Protein AF-A0A7S1ZG90-F1 (afdb_monomer_lite)

Organism: NCBI:txid49249

Radius of gyration: 39.61 Å; chains: 1; bounding box: 104×57×143 Å

Structure (mmCIF, N/CA/C/O backbone):
data_AF-A0A7S1ZG90-F1
#
_entry.id   AF-A0A7S1ZG90-F1
#
loop_
_atom_site.group_PDB
_atom_site.id
_atom_site.type_symbol
_atom_site.label_atom_id
_atom_site.label_alt_id
_atom_site.label_comp_id
_atom_site.label_asym_id
_atom_site.label_entity_id
_atom_site.label_seq_id
_atom_site.pdbx_PDB_ins_code
_atom_site.Cartn_x
_atom_site.Cartn_y
_atom_site.Cartn_z
_atom_site.occupancy
_atom_site.B_iso_or_equiv
_atom_site.auth_seq_id
_atom_site.auth_comp_id
_atom_site.auth_asym_id
_atom_site.auth_atom_id
_atom_site.pdbx_PDB_model_num
ATOM 1 N N . VAL A 1 1 ? 8.908 -18.064 4.977 1.00 85.50 1 VAL A N 1
ATOM 2 C CA . VAL A 1 1 ? 8.522 -18.894 3.806 1.00 85.50 1 VAL A CA 1
ATOM 3 C C . VAL A 1 1 ? 7.635 -20.089 4.177 1.00 85.50 1 VAL A C 1
ATOM 5 O O . VAL A 1 1 ? 6.470 -20.066 3.809 1.00 85.50 1 VAL A O 1
ATOM 8 N N . ASN A 1 2 ? 8.089 -21.078 4.965 1.00 89.62 2 ASN A N 1
ATOM 9 C CA . ASN A 1 2 ? 7.283 -22.284 5.277 1.00 89.62 2 ASN A CA 1
ATOM 10 C C . ASN A 1 2 ? 5.884 -22.001 5.860 1.00 89.62 2 ASN A C 1
ATOM 12 O O . ASN A 1 2 ? 4.922 -22.662 5.487 1.00 89.62 2 ASN A O 1
ATOM 16 N N . ARG A 1 3 ? 5.747 -20.985 6.723 1.00 92.19 3 ARG A N 1
ATOM 17 C CA . ARG A 1 3 ? 4.451 -20.586 7.304 1.00 92.19 3 ARG A CA 1
ATOM 18 C C . ARG A 1 3 ? 3.426 -20.150 6.248 1.00 92.19 3 ARG A C 1
ATOM 20 O O . ARG A 1 3 ? 2.246 -20.437 6.409 1.00 92.19 3 ARG A O 1
ATOM 27 N N . ILE A 1 4 ? 3.875 -19.511 5.166 1.00 91.75 4 ILE A N 1
ATOM 28 C CA . ILE A 1 4 ? 3.009 -19.040 4.075 1.00 91.75 4 ILE A CA 1
ATOM 29 C C . ILE A 1 4 ? 2.412 -20.245 3.345 1.00 91.75 4 ILE A C 1
ATOM 31 O O . ILE A 1 4 ? 1.195 -20.356 3.239 1.00 91.75 4 ILE A O 1
ATOM 35 N N . PHE A 1 5 ? 3.252 -21.202 2.936 1.00 95.19 5 PHE A N 1
ATOM 36 C CA . PHE A 1 5 ? 2.786 -22.422 2.272 1.00 95.19 5 PHE A CA 1
ATOM 37 C C . PHE A 1 5 ? 1.871 -23.262 3.169 1.00 95.19 5 PHE A C 1
ATOM 39 O O . PHE A 1 5 ? 0.831 -23.730 2.711 1.00 95.19 5 PHE A O 1
ATOM 46 N N . SER A 1 6 ? 2.189 -23.377 4.462 1.00 94.31 6 SER A N 1
ATOM 47 C CA . SER A 1 6 ? 1.317 -24.055 5.427 1.00 94.31 6 SER A CA 1
ATOM 48 C C . SER A 1 6 ? -0.062 -23.404 5.538 1.00 94.31 6 SER A C 1
ATOM 50 O O . SER A 1 6 ? -1.052 -24.115 5.676 1.00 94.31 6 SER A O 1
ATOM 52 N N . ASN A 1 7 ? -0.153 -22.074 5.471 1.00 94.25 7 ASN A N 1
ATOM 53 C CA . ASN A 1 7 ? -1.438 -21.378 5.515 1.00 94.25 7 ASN A CA 1
ATOM 54 C C . ASN A 1 7 ? -2.253 -21.615 4.238 1.00 94.25 7 ASN A C 1
ATOM 56 O O . ASN A 1 7 ? -3.440 -21.909 4.331 1.00 94.25 7 ASN A O 1
ATOM 60 N N . VAL A 1 8 ? -1.619 -21.574 3.062 1.00 94.31 8 VAL A N 1
ATOM 61 C CA . VAL A 1 8 ? -2.310 -21.850 1.790 1.00 94.31 8 VAL A CA 1
ATOM 62 C C . VAL A 1 8 ? -2.865 -23.275 1.766 1.00 94.31 8 VAL A C 1
ATOM 64 O O . VAL A 1 8 ? -4.029 -23.471 1.437 1.00 94.31 8 VAL A O 1
ATOM 67 N N . VAL A 1 9 ? -2.075 -24.264 2.196 1.00 92.81 9 VAL A N 1
ATOM 68 C CA . VAL A 1 9 ? -2.497 -25.677 2.231 1.00 92.81 9 VAL A CA 1
ATOM 69 C C . VAL A 1 9 ? -3.591 -25.945 3.275 1.00 92.81 9 VAL A C 1
ATOM 71 O O . VAL A 1 9 ? -4.347 -26.899 3.127 1.00 92.81 9 VAL A O 1
ATOM 74 N N . LYS A 1 10 ? -3.700 -25.122 4.325 1.00 95.25 10 LYS A N 1
ATOM 75 C CA . LYS A 1 10 ? -4.796 -25.217 5.305 1.00 95.25 10 LYS A CA 1
ATOM 76 C C . LYS A 1 10 ? -6.116 -24.665 4.775 1.00 95.25 10 LYS A C 1
ATOM 78 O O . LYS A 1 10 ? -7.164 -25.174 5.151 1.00 95.25 10 LYS A O 1
ATOM 83 N N . VAL A 1 11 ? -6.058 -23.606 3.969 1.00 97.38 11 VAL A N 1
ATOM 84 C CA . VAL A 1 11 ? -7.253 -22.911 3.468 1.00 97.38 11 VAL A CA 1
ATOM 85 C C . VAL A 1 11 ? -7.782 -23.553 2.181 1.00 97.38 11 VAL A C 1
ATOM 87 O O . VAL A 1 11 ? -8.985 -23.531 1.947 1.00 97.38 11 VAL A O 1
ATOM 90 N N . TRP A 1 12 ? -6.907 -24.147 1.364 1.00 96.69 12 TRP A N 1
ATOM 91 C CA . TRP A 1 12 ? -7.258 -24.674 0.044 1.00 96.69 12 TRP A CA 1
ATOM 92 C C . TRP A 1 12 ? -7.119 -26.196 -0.012 1.00 96.69 12 TRP A C 1
ATOM 94 O O . TRP A 1 12 ? -6.081 -26.760 0.347 1.00 96.69 12 TRP A O 1
ATOM 104 N N . GLU A 1 13 ? -8.163 -26.865 -0.501 1.00 94.81 13 GLU A N 1
ATOM 105 C CA . GLU A 1 13 ? -8.206 -28.325 -0.578 1.00 94.81 13 GLU A CA 1
ATOM 106 C C . GLU A 1 13 ? -7.255 -28.879 -1.658 1.00 94.81 13 GLU A C 1
ATOM 108 O O . GLU A 1 13 ? -6.970 -28.223 -2.669 1.00 94.81 13 GLU A O 1
ATOM 113 N N . PRO A 1 14 ? -6.747 -30.115 -1.491 1.00 94.94 14 PRO A N 1
ATOM 114 C CA . PRO A 1 14 ? -5.992 -30.786 -2.539 1.00 94.94 14 PRO A CA 1
ATOM 115 C C . PRO A 1 14 ? -6.769 -30.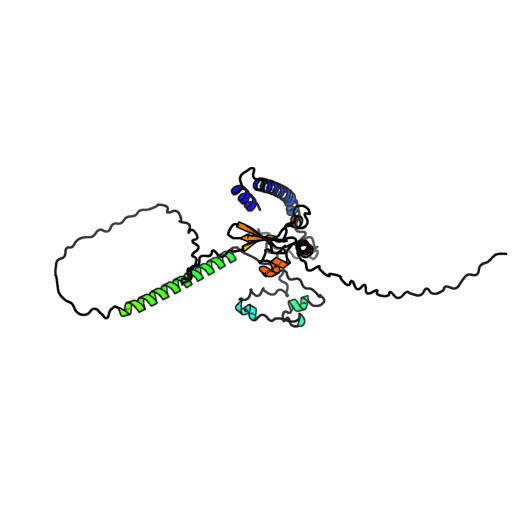916 -3.855 1.00 94.94 14 PRO A C 1
ATOM 117 O O . PRO A 1 14 ? -7.916 -31.348 -3.854 1.00 94.94 14 PRO A O 1
ATOM 120 N N . GLY A 1 15 ? -6.126 -30.577 -4.978 1.00 92.75 15 GLY A N 1
ATOM 121 C CA . GLY A 1 15 ? -6.743 -30.583 -6.311 1.00 92.75 15 GLY A CA 1
ATOM 122 C C . GLY A 1 15 ? -7.287 -29.228 -6.774 1.00 92.75 15 GLY A C 1
ATOM 123 O O . GLY A 1 15 ? -7.717 -29.114 -7.918 1.00 92.75 15 GLY A O 1
ATOM 124 N N . GLN A 1 16 ? -7.249 -28.197 -5.924 1.00 96.12 16 GLN A N 1
ATOM 125 C CA . GLN A 1 16 ? -7.459 -26.816 -6.359 1.00 96.12 16 GLN A CA 1
ATOM 126 C C . GLN A 1 16 ? -6.165 -26.238 -6.953 1.00 96.12 16 GLN A C 1
ATOM 128 O O . GLN A 1 16 ? -5.081 -26.418 -6.387 1.00 96.12 16 GLN A O 1
ATOM 133 N N . ASP A 1 17 ? -6.284 -25.483 -8.050 1.00 96.69 17 ASP A N 1
ATOM 134 C CA . ASP A 1 17 ? -5.140 -24.943 -8.804 1.00 96.69 17 ASP A CA 1
ATOM 135 C C . ASP A 1 17 ? -4.176 -24.125 -7.932 1.00 96.69 17 ASP A C 1
ATOM 137 O O . ASP A 1 17 ? -2.956 -24.210 -8.104 1.00 96.69 17 ASP A O 1
ATOM 141 N N . LEU A 1 18 ? -4.695 -23.366 -6.957 1.00 93.19 18 LEU A N 1
ATOM 142 C CA . LEU A 1 18 ? -3.857 -22.576 -6.055 1.00 93.19 18 LEU A CA 1
ATOM 143 C C . LEU A 1 18 ? -3.076 -23.456 -5.072 1.00 93.19 18 LEU A C 1
ATOM 145 O O . LEU A 1 18 ? -1.886 -23.226 -4.865 1.00 93.19 18 LEU A O 1
ATOM 149 N N . ALA A 1 19 ? -3.709 -24.483 -4.500 1.00 95.69 19 ALA A N 1
ATOM 150 C CA . ALA A 1 19 ? -3.040 -25.411 -3.591 1.00 95.69 19 ALA A CA 1
ATOM 151 C C . ALA A 1 19 ? -1.935 -26.195 -4.316 1.00 95.69 19 ALA A C 1
ATOM 153 O O . ALA A 1 19 ? -0.856 -26.422 -3.763 1.00 95.69 19 ALA A O 1
ATOM 154 N N . ASP A 1 20 ? -2.175 -26.571 -5.572 1.00 96.50 20 ASP A N 1
ATOM 155 C CA . ASP A 1 20 ? -1.200 -27.285 -6.395 1.00 96.50 20 ASP A CA 1
ATOM 156 C C . ASP A 1 20 ? -0.059 -26.376 -6.863 1.00 96.50 20 ASP A C 1
ATOM 158 O O . ASP A 1 20 ? 1.106 -26.783 -6.825 1.00 96.50 20 ASP A O 1
ATOM 162 N N . SER A 1 21 ? -0.358 -25.126 -7.220 1.00 96.56 21 SER A N 1
ATOM 163 C CA . SER A 1 21 ? 0.656 -24.117 -7.551 1.00 96.56 21 SER A CA 1
ATOM 164 C C . SER A 1 21 ? 1.529 -23.778 -6.341 1.00 96.56 21 SER A C 1
ATOM 166 O O . SER A 1 21 ? 2.755 -23.758 -6.453 1.00 96.56 21 SER A O 1
ATOM 168 N N . ALA A 1 22 ? 0.922 -23.604 -5.164 1.00 96.25 22 ALA A N 1
ATOM 169 C CA . ALA A 1 22 ? 1.636 -23.361 -3.915 1.00 96.25 22 ALA A CA 1
ATOM 170 C C . ALA A 1 22 ? 2.539 -24.542 -3.534 1.00 96.25 22 ALA A C 1
ATOM 172 O O . ALA A 1 22 ? 3.690 -24.328 -3.158 1.00 96.25 22 ALA A O 1
ATOM 173 N N . ARG A 1 23 ? 2.067 -25.787 -3.702 1.00 96.00 23 ARG A N 1
ATOM 174 C CA . ARG A 1 23 ? 2.894 -26.988 -3.501 1.00 96.00 23 ARG A CA 1
ATOM 175 C C . ARG A 1 23 ? 4.086 -27.033 -4.455 1.00 96.00 23 ARG A C 1
ATOM 177 O O . ARG A 1 23 ? 5.202 -27.265 -4.004 1.00 96.00 23 ARG A O 1
ATOM 184 N N . ARG A 1 24 ? 3.881 -26.770 -5.752 1.00 97.00 24 ARG A N 1
ATOM 185 C CA . ARG A 1 24 ? 4.976 -26.734 -6.742 1.00 97.00 24 ARG A CA 1
ATOM 186 C C . ARG A 1 24 ? 6.012 -25.667 -6.404 1.00 97.00 24 ARG A C 1
ATOM 188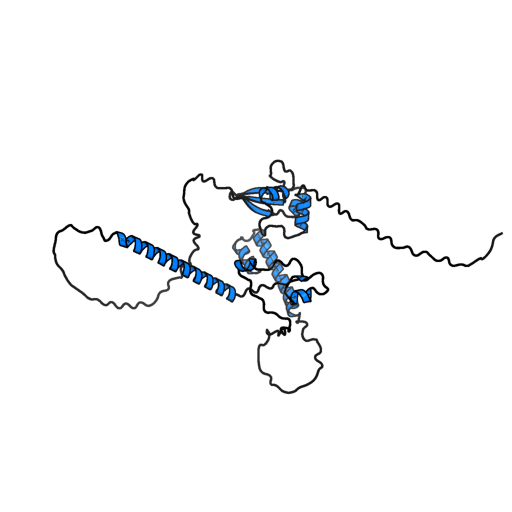 O O . ARG A 1 24 ? 7.206 -25.948 -6.459 1.00 97.00 24 ARG A O 1
ATOM 195 N N . LEU A 1 25 ? 5.562 -24.472 -6.020 1.00 96.56 25 LEU A N 1
ATOM 196 C CA . LEU A 1 25 ? 6.450 -23.382 -5.626 1.00 96.56 25 LEU A CA 1
ATOM 197 C C . LEU A 1 25 ? 7.214 -23.710 -4.337 1.00 96.56 25 LEU A C 1
ATOM 199 O O . LEU A 1 25 ? 8.405 -23.429 -4.250 1.00 96.56 25 LEU A O 1
ATOM 203 N N . GLN A 1 26 ? 6.562 -24.350 -3.363 1.00 96.81 26 GLN A N 1
ATOM 204 C CA . GLN A 1 26 ? 7.214 -24.815 -2.141 1.00 96.81 26 GLN A CA 1
ATOM 205 C C . GLN A 1 26 ? 8.314 -25.837 -2.444 1.00 96.81 26 GLN A C 1
ATOM 207 O O . GLN A 1 26 ? 9.417 -25.705 -1.918 1.00 96.81 26 GLN A O 1
ATOM 212 N N . THR A 1 27 ? 8.038 -26.832 -3.294 1.00 96.69 27 THR A N 1
ATOM 213 C CA . THR A 1 27 ? 9.043 -27.819 -3.717 1.00 96.69 27 THR A CA 1
ATOM 214 C C . THR A 1 27 ? 10.210 -27.138 -4.422 1.00 96.69 27 THR A C 1
ATOM 216 O O . THR A 1 27 ? 11.354 -27.342 -4.029 1.00 96.69 27 THR A O 1
ATOM 219 N N . TRP A 1 28 ? 9.926 -26.256 -5.385 1.00 97.75 28 TRP A N 1
ATOM 220 C CA . TRP A 1 28 ? 10.961 -25.497 -6.085 1.00 97.75 28 TRP A CA 1
ATOM 221 C C . TRP A 1 28 ? 11.823 -24.669 -5.123 1.00 97.75 28 TRP A C 1
ATOM 223 O O . TRP A 1 28 ? 13.047 -24.700 -5.217 1.00 97.75 28 TRP A O 1
ATOM 233 N N . TRP A 1 29 ? 11.206 -23.971 -4.164 1.00 96.06 29 TRP A N 1
ATOM 234 C CA . TRP A 1 29 ? 11.927 -23.179 -3.168 1.00 96.06 29 TRP A CA 1
ATOM 235 C C . TRP A 1 29 ? 12.851 -24.042 -2.308 1.00 96.06 29 TRP A C 1
ATOM 237 O O . TRP A 1 29 ? 13.997 -23.668 -2.081 1.00 96.06 29 TRP A O 1
ATOM 247 N N . VAL A 1 30 ? 12.375 -25.196 -1.832 1.00 96.12 30 VAL A N 1
ATOM 248 C CA . VAL A 1 30 ? 13.194 -26.116 -1.028 1.00 96.12 30 VAL A CA 1
ATOM 249 C C . VAL A 1 30 ? 14.371 -26.648 -1.845 1.00 96.12 30 VAL A C 1
ATOM 251 O O . VAL A 1 30 ? 15.491 -26.670 -1.335 1.00 96.12 30 VAL A O 1
ATOM 254 N N . ASP A 1 31 ? 14.159 -27.003 -3.110 1.00 97.06 31 ASP A N 1
ATOM 255 C CA . ASP A 1 31 ? 15.230 -27.451 -4.006 1.00 97.06 31 ASP A CA 1
ATOM 256 C C . ASP A 1 31 ? 16.276 -26.347 -4.245 1.00 97.06 31 ASP A C 1
ATOM 258 O O . ASP A 1 31 ? 17.477 -26.587 -4.125 1.00 97.06 31 ASP A O 1
ATOM 262 N N . GLN A 1 32 ? 15.844 -25.110 -4.521 1.00 97.12 32 GLN A N 1
ATOM 263 C CA . GLN A 1 32 ? 16.765 -23.980 -4.694 1.00 97.12 32 GLN A CA 1
ATOM 264 C C . GLN A 1 32 ? 17.517 -23.649 -3.405 1.00 97.12 32 GLN A C 1
ATOM 266 O O . GLN A 1 32 ? 18.732 -23.462 -3.420 1.00 97.12 32 GLN A O 1
ATOM 271 N N . TRP A 1 33 ? 16.812 -23.605 -2.275 1.00 95.19 33 TRP A N 1
ATOM 272 C CA . TRP A 1 33 ? 17.408 -23.299 -0.982 1.00 95.19 33 TRP A CA 1
ATOM 273 C C . TRP A 1 33 ? 18.434 -24.359 -0.575 1.00 95.19 33 TRP A C 1
ATOM 275 O O . TRP A 1 33 ? 19.542 -24.021 -0.173 1.00 95.19 33 TRP A O 1
ATOM 285 N N . THR A 1 34 ? 18.110 -25.645 -0.732 1.00 96.69 34 THR A N 1
ATOM 286 C CA . THR A 1 34 ? 19.046 -26.740 -0.419 1.00 96.69 34 THR A CA 1
ATOM 287 C C . THR A 1 34 ? 20.280 -26.743 -1.317 1.00 96.69 34 THR A C 1
ATOM 289 O O . THR A 1 34 ? 21.358 -27.095 -0.840 1.00 96.69 34 THR A O 1
ATOM 292 N N . ALA A 1 35 ? 20.166 -26.299 -2.572 1.00 95.00 35 ALA A N 1
ATOM 293 C CA . ALA A 1 35 ? 21.317 -26.094 -3.448 1.00 95.00 35 ALA A CA 1
ATOM 294 C C . ALA A 1 35 ? 22.158 -24.865 -3.050 1.00 95.00 35 ALA A C 1
ATOM 296 O O . ALA A 1 35 ? 23.384 -24.895 -3.157 1.00 95.00 35 ALA A O 1
ATOM 297 N N . LEU A 1 36 ? 21.515 -23.797 -2.570 1.00 94.81 36 LEU A N 1
ATOM 298 C CA . LEU A 1 36 ? 22.165 -22.533 -2.224 1.00 94.81 36 LEU A CA 1
ATOM 299 C C . LEU A 1 36 ? 22.865 -22.566 -0.856 1.00 94.81 36 LEU A C 1
ATOM 301 O O . LEU A 1 36 ? 23.924 -21.964 -0.698 1.00 94.81 36 LEU A O 1
ATOM 305 N N . VAL A 1 37 ? 22.309 -23.273 0.131 1.00 95.75 37 VAL A N 1
ATOM 306 C CA . VAL A 1 37 ? 22.839 -23.307 1.508 1.00 95.75 37 VAL A CA 1
ATOM 307 C C . VAL A 1 37 ? 24.309 -23.738 1.578 1.00 95.75 37 VAL A C 1
ATOM 309 O O . VAL A 1 37 ? 25.072 -23.048 2.248 1.00 95.75 37 VAL A O 1
ATOM 312 N N . PRO A 1 38 ? 24.768 -24.808 0.899 1.00 93.31 38 PRO A N 1
ATOM 313 C CA . PRO A 1 38 ? 26.183 -25.166 0.896 1.00 93.31 38 PRO A CA 1
ATOM 314 C C . PRO A 1 38 ? 27.069 -24.065 0.316 1.00 93.31 38 PRO A C 1
ATOM 316 O O . PRO A 1 38 ? 28.161 -23.851 0.827 1.00 93.31 38 PRO A O 1
ATOM 319 N N . ILE A 1 39 ? 26.591 -23.347 -0.706 1.00 93.19 39 ILE A N 1
ATOM 320 C CA . ILE A 1 39 ? 27.320 -22.229 -1.313 1.00 93.19 39 ILE A CA 1
ATOM 321 C C . ILE A 1 39 ? 27.461 -21.104 -0.287 1.00 93.19 39 ILE A C 1
ATOM 323 O O . ILE A 1 39 ? 28.579 -20.671 -0.032 1.00 93.19 39 ILE A O 1
ATOM 327 N N . LEU A 1 40 ? 26.364 -20.710 0.367 1.00 89.12 40 LEU A N 1
ATOM 328 C CA . LEU A 1 40 ? 26.366 -19.698 1.430 1.00 89.12 40 LEU A CA 1
ATOM 329 C C . LEU A 1 40 ? 27.252 -20.095 2.618 1.00 89.12 40 LEU A C 1
ATOM 331 O O . LEU A 1 40 ? 27.986 -19.265 3.130 1.00 89.12 40 LEU A O 1
ATOM 335 N N . MET A 1 41 ? 27.231 -21.365 3.026 1.00 83.44 41 MET A N 1
ATOM 336 C CA . MET A 1 41 ? 28.080 -21.878 4.111 1.00 83.44 41 MET A CA 1
ATOM 337 C C . MET A 1 41 ? 29.552 -22.022 3.697 1.00 83.44 41 MET A C 1
ATOM 339 O O . MET A 1 41 ? 30.435 -22.048 4.551 1.00 83.44 41 MET A O 1
ATOM 343 N N . SER A 1 42 ? 29.823 -22.153 2.395 1.00 84.81 42 SER A N 1
ATOM 344 C CA . SER A 1 42 ? 31.178 -22.228 1.835 1.00 84.81 42 SER A CA 1
ATOM 345 C C . SER A 1 42 ? 31.770 -20.866 1.483 1.00 84.81 42 SER A C 1
ATOM 347 O O . SER A 1 42 ? 32.992 -20.763 1.381 1.00 84.81 42 SER A O 1
ATOM 349 N N . MET A 1 43 ? 30.932 -19.833 1.330 1.00 85.44 43 MET A N 1
ATOM 350 C CA . MET A 1 43 ? 31.369 -18.443 1.364 1.00 85.44 43 MET A CA 1
ATOM 351 C C . MET A 1 43 ? 31.832 -18.166 2.791 1.00 85.44 43 MET A C 1
ATOM 353 O O . MET A 1 43 ? 31.074 -17.712 3.646 1.00 85.44 43 MET A O 1
ATOM 357 N N . LYS A 1 44 ? 33.095 -18.499 3.067 1.00 66.50 44 LYS A N 1
ATOM 358 C CA . LYS A 1 44 ? 33.807 -17.871 4.171 1.00 66.50 44 LYS A CA 1
ATOM 359 C C . LYS A 1 44 ? 33.704 -16.368 3.949 1.00 66.50 44 LYS A C 1
ATOM 361 O O . LYS A 1 44 ? 33.832 -15.919 2.812 1.00 66.50 44 LYS A O 1
ATOM 366 N N . ALA A 1 45 ? 33.446 -15.618 5.016 1.00 57.72 45 ALA A N 1
ATOM 367 C CA . ALA A 1 45 ? 33.717 -14.193 4.990 1.00 57.72 45 ALA A CA 1
ATOM 368 C C . ALA A 1 45 ? 35.151 -14.042 4.467 1.00 57.72 45 ALA A C 1
ATOM 370 O O . ALA A 1 45 ? 36.064 -14.642 5.035 1.00 57.72 45 ALA A O 1
ATOM 371 N N . ASP A 1 46 ? 35.327 -13.356 3.340 1.00 57.03 46 ASP A N 1
ATOM 372 C CA . ASP A 1 46 ? 36.639 -12.980 2.808 1.00 57.03 46 ASP A CA 1
ATOM 373 C C . ASP A 1 46 ? 37.244 -11.888 3.709 1.00 57.03 46 ASP A C 1
ATOM 375 O O . ASP A 1 46 ? 37.570 -10.793 3.263 1.00 57.03 46 ASP A O 1
ATOM 379 N N . ASP A 1 47 ? 37.332 -12.180 5.003 1.00 56.25 47 ASP A N 1
ATOM 380 C CA . ASP A 1 47 ? 37.872 -11.326 6.043 1.00 56.25 47 ASP A CA 1
ATOM 381 C C . ASP A 1 47 ? 38.946 -12.132 6.782 1.00 56.25 47 ASP A C 1
ATOM 383 O O . ASP A 1 47 ? 38.821 -13.346 6.945 1.00 56.25 47 ASP A O 1
ATOM 387 N N . ASP A 1 48 ? 40.025 -11.455 7.159 1.00 57.97 48 ASP A N 1
ATOM 388 C CA . ASP A 1 48 ? 41.277 -11.971 7.749 1.00 57.97 48 ASP A CA 1
ATOM 389 C C . ASP A 1 48 ? 42.389 -12.392 6.766 1.00 57.97 48 ASP A C 1
ATOM 391 O O . ASP A 1 48 ? 43.376 -13.022 7.149 1.00 57.97 48 ASP A O 1
ATOM 395 N N . GLY A 1 49 ? 42.285 -12.005 5.492 1.00 56.94 49 GLY A N 1
ATOM 396 C CA . GLY A 1 49 ? 43.347 -12.201 4.495 1.00 56.94 49 GLY A CA 1
ATOM 397 C C . GLY A 1 49 ? 44.261 -10.995 4.253 1.00 56.94 49 GLY A C 1
ATOM 398 O O . GLY A 1 49 ? 45.025 -11.025 3.291 1.00 56.94 49 GLY A O 1
ATOM 399 N N . VAL A 1 50 ? 44.164 -9.924 5.049 1.00 61.69 50 VAL A N 1
ATOM 400 C CA . VAL A 1 50 ? 45.052 -8.759 4.917 1.00 61.69 50 VAL A CA 1
ATOM 401 C C . VAL A 1 50 ? 46.191 -8.892 5.919 1.00 61.69 50 VAL A C 1
ATOM 403 O O . VAL A 1 50 ? 46.034 -8.622 7.103 1.00 61.69 50 VAL A O 1
ATOM 406 N N . ASP A 1 51 ? 47.315 -9.362 5.387 1.00 53.12 51 ASP A N 1
ATOM 407 C CA . ASP A 1 51 ? 48.683 -9.326 5.902 1.00 53.12 51 ASP A CA 1
ATOM 408 C C . ASP A 1 51 ? 48.928 -8.358 7.082 1.00 53.12 51 ASP A C 1
ATOM 410 O O . ASP A 1 51 ? 49.276 -7.191 6.886 1.00 53.12 51 ASP A O 1
ATOM 414 N N . ASP A 1 52 ? 48.842 -8.867 8.314 1.00 52.50 52 ASP A N 1
ATOM 415 C CA . ASP A 1 52 ? 49.445 -8.225 9.488 1.00 52.50 52 ASP A CA 1
ATOM 416 C C . ASP A 1 52 ? 50.849 -8.804 9.724 1.00 52.50 52 ASP A C 1
ATOM 418 O O . ASP A 1 52 ? 51.127 -9.559 10.657 1.00 52.50 52 ASP A O 1
ATOM 422 N N . ASP A 1 53 ? 51.755 -8.462 8.809 1.00 53.66 53 ASP A N 1
ATOM 423 C CA . ASP A 1 53 ? 53.191 -8.720 8.919 1.00 53.66 53 ASP A CA 1
ATOM 424 C C . ASP A 1 53 ? 53.896 -7.579 9.684 1.00 53.66 53 ASP A C 1
ATOM 426 O O . ASP A 1 53 ? 54.939 -7.079 9.263 1.00 53.66 53 ASP A O 1
ATOM 430 N N . HIS A 1 54 ? 53.384 -7.158 10.850 1.00 50.31 54 HIS A N 1
ATOM 431 C CA . HIS A 1 54 ? 54.148 -6.305 11.770 1.00 50.31 54 HIS A CA 1
ATOM 432 C C . HIS A 1 54 ? 54.079 -6.743 13.247 1.00 50.31 54 HIS A C 1
ATOM 434 O O . HIS A 1 54 ? 53.463 -6.133 14.106 1.00 50.31 54 HIS A O 1
ATOM 440 N N . ALA A 1 55 ? 54.927 -7.732 13.546 1.00 50.12 55 ALA A N 1
ATOM 441 C CA . ALA A 1 55 ? 55.891 -7.708 14.653 1.00 50.12 55 ALA A CA 1
ATOM 442 C C . ALA A 1 55 ? 55.385 -7.655 16.120 1.00 50.12 55 ALA A C 1
ATOM 444 O O . ALA A 1 55 ? 55.300 -6.612 16.755 1.00 50.12 55 ALA A O 1
ATOM 445 N N . ALA A 1 56 ? 55.331 -8.854 16.710 1.00 60.19 56 ALA A N 1
ATOM 446 C CA . ALA A 1 56 ? 55.947 -9.229 17.991 1.00 60.19 56 ALA A CA 1
ATOM 447 C C . ALA A 1 56 ? 55.654 -8.387 19.258 1.00 60.19 56 ALA A C 1
ATOM 449 O O . ALA A 1 56 ? 56.395 -7.464 19.596 1.00 60.19 56 ALA A O 1
ATOM 450 N N . SER A 1 57 ? 54.758 -8.896 20.116 1.00 48.09 57 SER A N 1
ATOM 451 C CA . SER A 1 57 ? 55.037 -8.990 21.561 1.00 48.09 57 SER A CA 1
ATOM 452 C C . SER A 1 57 ? 54.216 -10.066 22.283 1.00 48.09 57 SER A C 1
ATOM 454 O O . SER A 1 57 ? 53.013 -9.974 22.468 1.00 48.09 57 SER A O 1
ATOM 456 N N . ALA A 1 58 ? 54.972 -11.089 22.672 1.00 56.62 58 ALA A N 1
ATOM 457 C CA . ALA A 1 58 ? 54.854 -12.056 23.756 1.00 56.62 58 ALA A CA 1
ATOM 458 C C . ALA A 1 58 ? 53.731 -11.951 24.822 1.00 56.62 58 ALA A C 1
ATOM 460 O O . ALA A 1 58 ? 53.615 -10.962 25.539 1.00 56.62 58 ALA A O 1
ATOM 461 N N . ASN A 1 59 ? 53.160 -13.141 25.069 1.00 59.53 59 ASN A N 1
ATOM 462 C CA . ASN A 1 59 ? 52.672 -13.713 26.336 1.00 59.53 59 ASN A CA 1
ATOM 463 C C . ASN A 1 59 ? 51.321 -13.230 26.901 1.00 59.53 59 ASN A C 1
ATOM 465 O O . ASN A 1 59 ? 51.274 -12.342 27.747 1.00 59.53 59 ASN A O 1
ATOM 469 N N . GLY A 1 60 ? 50.251 -13.961 26.568 1.00 47.53 60 GLY A N 1
ATOM 470 C CA . GLY A 1 60 ? 48.972 -13.969 27.289 1.00 47.53 60 GLY A CA 1
ATOM 471 C C . GLY A 1 60 ? 48.163 -15.232 26.963 1.00 47.53 60 GLY A C 1
ATOM 472 O O . GLY A 1 60 ? 48.184 -15.686 25.828 1.00 47.53 60 GLY A O 1
ATOM 473 N N . GLU A 1 61 ? 47.552 -15.834 27.982 1.00 53.09 61 GLU A N 1
ATOM 474 C CA . GLU A 1 61 ? 46.947 -17.178 28.047 1.00 53.09 61 GLU A CA 1
ATOM 475 C C . GLU A 1 61 ? 45.798 -17.488 27.062 1.00 53.09 61 GLU A C 1
ATOM 477 O O . GLU A 1 61 ? 45.050 -16.588 26.686 1.00 53.09 61 GLU A O 1
ATOM 482 N N . PRO A 1 62 ? 45.569 -18.778 26.722 1.00 52.06 62 PRO A N 1
ATOM 483 C CA . PRO A 1 62 ? 44.407 -19.220 25.963 1.00 52.06 62 PRO A CA 1
ATOM 484 C C . PRO A 1 62 ? 43.279 -19.662 26.910 1.00 52.06 62 PRO A C 1
ATOM 486 O O . PRO A 1 62 ? 43.369 -20.706 27.559 1.00 52.06 62 PRO A O 1
ATOM 489 N N . GLY A 1 63 ? 42.189 -18.901 26.965 1.00 49.34 63 GLY A N 1
ATOM 490 C CA . GLY A 1 63 ? 40.978 -19.332 27.658 1.00 49.34 63 GLY A CA 1
ATOM 491 C C . GLY A 1 63 ? 39.823 -18.363 27.460 1.00 49.34 63 GLY A C 1
ATOM 492 O O . GLY A 1 63 ? 39.871 -17.248 27.963 1.00 49.34 63 GLY A O 1
ATOM 493 N N . GLY A 1 64 ? 38.776 -18.800 26.763 1.00 43.09 64 GLY A N 1
ATOM 494 C CA . GLY A 1 64 ? 37.535 -18.037 26.656 1.00 43.09 64 GLY A CA 1
ATOM 495 C C . GLY A 1 64 ? 36.775 -18.334 25.378 1.00 43.09 64 GLY A C 1
ATOM 496 O O . GLY A 1 64 ? 37.111 -17.842 24.312 1.00 43.09 64 GLY A O 1
ATOM 497 N N . GLU A 1 65 ? 35.769 -19.182 25.500 1.00 51.91 65 GLU A N 1
ATOM 498 C CA . GLU A 1 65 ? 34.834 -19.570 24.455 1.00 51.91 65 GLU A CA 1
ATOM 499 C C . GLU A 1 65 ? 33.884 -18.401 24.114 1.00 51.91 65 GLU A C 1
ATOM 501 O O . GLU A 1 65 ? 33.484 -17.652 25.002 1.00 51.91 65 GLU A O 1
ATOM 506 N N . ASN A 1 66 ? 33.451 -18.325 22.848 1.00 49.41 66 ASN A N 1
ATOM 507 C CA . ASN A 1 66 ? 32.303 -17.544 22.354 1.00 49.41 66 ASN A CA 1
ATOM 508 C C . ASN A 1 66 ? 32.421 -16.005 22.282 1.00 49.41 66 ASN A C 1
ATOM 510 O O . ASN A 1 66 ? 31.633 -15.275 22.879 1.00 49.41 66 ASN A O 1
ATOM 514 N N . GLU A 1 67 ? 33.293 -15.511 21.400 1.00 44.00 67 GLU A N 1
ATOM 515 C CA . GLU A 1 67 ? 33.344 -14.097 20.988 1.00 44.00 67 GLU A CA 1
ATOM 516 C C . GLU A 1 67 ? 33.143 -13.942 19.465 1.00 44.00 67 GLU A C 1
ATOM 518 O O . GLU A 1 67 ? 33.927 -13.323 18.762 1.00 44.00 67 GLU A O 1
ATOM 523 N N . TYR A 1 68 ? 32.078 -14.537 18.918 1.00 42.19 68 TYR A N 1
ATOM 524 C CA . TYR A 1 68 ? 31.652 -14.316 17.527 1.00 42.19 68 TYR A CA 1
ATOM 525 C C . TYR A 1 68 ? 30.365 -13.483 17.506 1.00 42.19 68 TYR A C 1
ATOM 527 O O . TYR A 1 68 ? 29.287 -14.011 17.253 1.00 42.19 68 TYR A O 1
ATOM 535 N N . ALA A 1 69 ? 30.479 -12.193 17.838 1.00 41.34 69 ALA A N 1
ATOM 536 C CA . ALA A 1 69 ? 29.491 -11.151 17.499 1.00 41.34 69 ALA A CA 1
ATOM 537 C C . ALA A 1 69 ? 29.956 -9.720 17.831 1.00 41.34 69 ALA A C 1
ATOM 539 O O . ALA A 1 69 ? 29.257 -8.772 17.482 1.00 41.34 69 ALA A O 1
ATOM 540 N N . HIS A 1 70 ? 31.114 -9.518 18.469 1.00 43.69 70 HIS A N 1
ATOM 541 C CA . HIS A 1 70 ? 31.669 -8.176 18.639 1.00 43.69 70 HIS A CA 1
ATOM 542 C C . HIS A 1 70 ? 32.552 -7.830 17.439 1.00 43.69 70 HIS A C 1
ATOM 544 O O . HIS A 1 70 ? 33.771 -7.740 17.531 1.00 43.69 70 HIS A O 1
ATOM 550 N N . ILE A 1 71 ? 31.922 -7.623 16.278 1.00 45.47 71 ILE A N 1
ATOM 551 C CA . ILE A 1 71 ? 32.559 -6.820 15.235 1.00 45.47 71 ILE A CA 1
ATOM 552 C C . ILE A 1 71 ? 32.695 -5.430 15.854 1.00 45.47 71 ILE A C 1
ATOM 554 O O . ILE A 1 71 ? 31.743 -4.648 15.900 1.00 45.47 71 ILE A O 1
ATOM 558 N N . HIS A 1 72 ? 33.870 -5.154 16.415 1.00 42.06 72 HIS A N 1
ATOM 559 C CA . HIS A 1 72 ? 34.330 -3.811 16.699 1.00 42.06 72 HIS A CA 1
ATOM 560 C C . HIS A 1 72 ? 34.453 -3.095 15.351 1.00 42.06 72 HIS A C 1
ATOM 562 O O . HIS A 1 72 ? 35.545 -2.903 14.824 1.00 42.06 72 HIS A O 1
ATOM 568 N N . ASN A 1 73 ? 33.318 -2.656 14.801 1.00 48.53 73 ASN A N 1
ATOM 569 C CA . ASN A 1 73 ? 33.295 -1.421 14.042 1.00 48.53 73 ASN A CA 1
ATOM 570 C C . ASN A 1 73 ? 33.865 -0.395 15.012 1.00 48.53 73 ASN A C 1
ATOM 572 O O . ASN A 1 73 ? 33.157 0.056 15.915 1.00 48.53 73 ASN A O 1
ATOM 576 N N . GLN A 1 74 ? 35.173 -0.137 14.922 1.00 49.84 74 GLN A N 1
ATOM 577 C CA . GLN A 1 74 ? 35.798 0.948 15.652 1.00 49.84 74 GLN A CA 1
ATOM 578 C C . GLN A 1 74 ? 35.048 2.183 15.198 1.00 49.84 74 GLN A C 1
ATOM 580 O O . GLN A 1 74 ? 35.195 2.645 14.070 1.00 49.84 74 GLN A O 1
ATOM 585 N N . ARG A 1 75 ? 34.120 2.590 16.058 1.00 55.59 75 ARG A N 1
ATOM 586 C CA . ARG A 1 75 ? 33.246 3.730 15.911 1.00 55.59 75 ARG A CA 1
ATOM 587 C C . ARG A 1 75 ? 34.180 4.909 15.657 1.00 55.59 75 ARG A C 1
ATOM 589 O O . ARG A 1 75 ? 34.821 5.377 16.594 1.00 55.59 75 ARG A O 1
ATOM 596 N N . GLY A 1 76 ? 34.369 5.256 14.382 1.00 67.75 76 GLY A N 1
ATOM 597 C CA . GLY A 1 76 ? 35.340 6.266 13.973 1.00 67.75 76 GLY A CA 1
ATOM 598 C C . GLY A 1 76 ? 35.053 7.581 14.687 1.00 67.75 76 GLY A C 1
ATOM 599 O O . GLY A 1 76 ? 33.932 7.802 15.144 1.00 67.75 76 GLY A O 1
ATOM 600 N N . GLU A 1 77 ? 36.047 8.463 14.777 1.00 71.81 77 GLU A N 1
ATOM 601 C CA . GLU A 1 77 ? 35.890 9.773 15.434 1.00 71.81 77 GLU A CA 1
ATOM 602 C C . GLU A 1 77 ? 34.751 10.621 14.822 1.00 71.81 77 GLU A C 1
ATOM 604 O O . GLU A 1 77 ? 34.248 11.534 15.471 1.00 71.81 77 GLU A O 1
ATOM 609 N N . ASP A 1 78 ? 34.291 10.264 13.617 1.00 60.69 78 ASP A N 1
ATOM 610 C CA . ASP A 1 78 ? 33.178 10.894 12.900 1.00 60.69 78 ASP A CA 1
ATOM 611 C C . ASP A 1 78 ? 31.795 10.281 13.202 1.00 60.69 78 ASP A C 1
ATOM 613 O O . ASP A 1 78 ? 30.788 10.695 12.624 1.00 60.69 78 ASP A O 1
ATOM 617 N N . PHE A 1 79 ? 31.709 9.283 14.082 1.00 71.00 79 PHE A N 1
ATOM 618 C CA . PHE A 1 79 ? 30.428 8.704 14.465 1.00 71.00 79 PHE A CA 1
ATOM 619 C C . PHE A 1 79 ? 29.664 9.651 15.397 1.00 71.00 79 PHE A C 1
ATOM 621 O O . PHE A 1 79 ? 30.141 10.001 16.478 1.00 71.00 79 PHE A O 1
ATOM 628 N N . GLN A 1 80 ? 28.429 9.984 15.024 1.00 70.81 80 GLN A N 1
ATOM 629 C CA . GLN A 1 80 ? 27.478 10.663 15.900 1.00 70.81 80 GLN A CA 1
ATOM 630 C C . GLN A 1 80 ? 26.346 9.708 16.273 1.00 70.81 80 GLN A C 1
ATOM 632 O O . GLN A 1 80 ? 25.841 8.977 15.420 1.00 70.81 80 GLN A O 1
ATOM 637 N N . ASP A 1 81 ? 25.960 9.699 17.552 1.00 75.56 81 ASP A N 1
ATOM 638 C CA . ASP A 1 81 ? 24.791 8.943 17.996 1.00 75.56 81 ASP A CA 1
ATOM 639 C C . ASP A 1 81 ? 23.540 9.431 17.267 1.00 75.56 81 ASP A C 1
ATOM 641 O O . ASP A 1 81 ? 23.328 10.633 17.093 1.00 75.56 81 ASP A O 1
ATOM 645 N N . GLN A 1 82 ? 22.714 8.477 16.834 1.00 67.38 82 GLN A N 1
ATOM 646 C CA . GLN A 1 82 ? 21.459 8.777 16.167 1.00 67.38 82 GLN A CA 1
ATOM 647 C C . GLN A 1 82 ? 20.578 9.584 17.121 1.00 67.38 82 GLN A C 1
ATOM 649 O O . GLN A 1 82 ? 20.156 9.096 18.170 1.00 67.38 82 GLN A O 1
ATOM 654 N N . ILE A 1 83 ? 20.293 10.828 16.743 1.00 71.88 83 ILE A N 1
ATOM 655 C CA . ILE A 1 83 ? 19.275 11.633 17.409 1.00 71.88 83 ILE A CA 1
ATOM 656 C C . ILE A 1 83 ? 17.950 10.893 17.196 1.00 71.88 83 ILE A C 1
ATOM 658 O O . ILE A 1 83 ? 17.595 10.580 16.057 1.00 71.88 83 ILE A O 1
ATOM 662 N N . GLY A 1 84 ? 17.265 10.545 18.288 1.00 72.50 84 GLY A N 1
ATOM 663 C CA . GLY A 1 84 ? 15.990 9.832 18.232 1.00 72.50 84 GLY A CA 1
ATOM 664 C C . GLY A 1 84 ? 14.983 10.539 17.321 1.00 72.50 84 GLY A C 1
ATOM 665 O O . GLY A 1 84 ? 15.062 11.751 17.115 1.00 72.50 84 GLY A O 1
ATOM 666 N N . MET A 1 85 ? 14.043 9.773 16.764 1.00 68.06 85 MET A N 1
ATOM 667 C CA . MET A 1 85 ? 12.981 10.329 15.928 1.00 68.06 85 MET A CA 1
ATOM 668 C C . MET A 1 85 ? 12.194 11.367 16.751 1.00 68.06 85 MET A C 1
ATOM 670 O O . MET A 1 85 ? 11.670 11.004 17.806 1.00 68.06 85 MET A O 1
ATOM 674 N N . PRO A 1 86 ? 12.137 12.643 16.330 1.00 73.62 86 PRO A N 1
ATOM 675 C CA . PRO A 1 86 ? 11.373 13.653 17.046 1.00 73.62 86 PRO A CA 1
ATOM 676 C C . PRO A 1 86 ? 9.885 13.313 17.045 1.00 73.62 86 PRO A C 1
ATOM 678 O O . PRO A 1 86 ? 9.368 12.689 16.119 1.00 73.62 86 PRO A O 1
ATOM 681 N N . ASP A 1 87 ? 9.197 13.784 18.072 1.00 77.94 87 ASP A N 1
ATOM 682 C CA . ASP A 1 87 ? 7.747 13.844 18.142 1.00 77.94 87 ASP A CA 1
ATOM 683 C C . ASP A 1 87 ? 7.158 14.713 17.014 1.00 77.94 87 ASP A C 1
ATOM 685 O O . ASP A 1 87 ? 7.780 15.656 16.522 1.00 77.94 87 ASP A O 1
ATOM 689 N N . GLU A 1 88 ? 5.937 14.389 16.579 1.00 73.06 88 GLU A N 1
ATOM 690 C CA . GLU A 1 88 ? 5.273 15.028 15.431 1.00 73.06 88 GLU A CA 1
ATOM 691 C C . GLU A 1 88 ? 5.132 16.552 15.594 1.00 73.06 88 GLU A C 1
ATOM 693 O O . GLU A 1 88 ? 5.309 17.314 14.640 1.00 73.06 88 GLU A O 1
ATOM 698 N N . GLU A 1 89 ? 4.881 17.019 16.818 1.00 78.12 89 GLU A N 1
ATOM 699 C CA . GLU A 1 89 ? 4.798 18.448 17.136 1.00 78.12 89 GLU A CA 1
ATOM 700 C C . GLU A 1 89 ? 6.145 19.157 16.931 1.00 78.12 89 GLU A C 1
ATOM 702 O O . GLU A 1 89 ? 6.193 20.311 16.494 1.00 78.12 89 GLU A O 1
ATOM 707 N N . ASN A 1 90 ? 7.245 18.438 17.155 1.00 76.94 90 ASN A N 1
ATOM 708 C CA . ASN A 1 90 ? 8.607 18.911 16.976 1.00 76.94 90 ASN A CA 1
ATOM 709 C C . ASN A 1 90 ? 9.120 18.729 15.539 1.00 76.94 90 ASN A C 1
ATOM 711 O O . ASN A 1 90 ? 10.034 19.439 15.130 1.00 76.94 90 ASN A O 1
ATOM 715 N N . MET A 1 91 ? 8.494 17.884 14.710 1.00 72.62 91 MET A N 1
ATOM 716 C CA . MET A 1 91 ? 8.794 17.849 13.269 1.00 72.62 91 MET A CA 1
ATOM 717 C C . MET A 1 91 ? 8.510 19.195 12.588 1.00 72.62 91 MET A C 1
ATOM 719 O O . MET A 1 91 ? 9.140 19.532 11.591 1.00 72.62 91 MET A O 1
ATOM 723 N N . ARG A 1 92 ? 7.608 20.014 13.146 1.00 71.56 92 ARG A N 1
ATOM 724 C CA . ARG A 1 92 ? 7.342 21.376 12.649 1.00 71.56 92 ARG A CA 1
ATOM 725 C C . ARG A 1 92 ? 8.471 22.365 12.942 1.00 71.56 92 ARG A C 1
ATOM 727 O O . ARG A 1 92 ? 8.504 23.432 12.332 1.00 71.56 92 ARG A O 1
ATOM 734 N N . SER A 1 93 ? 9.365 22.044 13.880 1.00 69.25 93 SER A N 1
ATOM 735 C CA . SER A 1 93 ? 10.532 22.868 14.210 1.00 69.25 93 SER A CA 1
ATOM 736 C C . SER A 1 93 ? 11.747 22.542 13.333 1.00 69.25 93 SER A C 1
ATOM 738 O O . SER A 1 93 ? 12.731 23.284 13.351 1.00 69.25 93 SER A O 1
ATOM 740 N N . TRP A 1 94 ? 11.674 21.472 12.532 1.00 71.69 94 TRP A N 1
ATOM 741 C CA . TRP A 1 94 ? 12.750 21.092 11.629 1.00 71.69 94 TRP A CA 1
ATOM 742 C C . TRP A 1 94 ? 12.896 22.124 10.515 1.00 71.69 94 TRP A C 1
ATOM 744 O O . TRP A 1 94 ? 11.959 22.460 9.788 1.00 71.69 94 TRP A O 1
ATOM 754 N N . SER A 1 95 ? 14.102 22.667 10.404 1.00 65.50 95 SER A N 1
ATOM 755 C CA . SER A 1 95 ? 14.434 23.713 9.452 1.00 65.50 95 SER A CA 1
ATOM 756 C C . SER A 1 95 ? 14.333 23.200 8.016 1.00 65.50 95 SER A C 1
ATOM 758 O O . SER A 1 95 ? 15.057 22.299 7.595 1.00 65.50 95 SER A O 1
ATOM 760 N N . HIS A 1 96 ? 13.472 23.837 7.222 1.00 76.25 96 HIS A N 1
ATOM 761 C CA . HIS A 1 96 ? 13.472 23.694 5.769 1.00 76.25 96 HIS A CA 1
ATOM 762 C C . HIS A 1 96 ? 14.714 24.386 5.196 1.00 76.25 96 HIS A C 1
ATOM 764 O O . HIS A 1 96 ? 14.697 25.574 4.866 1.00 76.25 96 HIS A O 1
ATOM 770 N N . HIS A 1 97 ? 15.822 23.657 5.107 1.00 76.50 97 HIS A N 1
ATOM 771 C CA . HIS A 1 97 ? 17.025 24.148 4.449 1.00 76.50 97 HIS A CA 1
ATOM 772 C C . HIS A 1 97 ? 16.776 24.240 2.937 1.00 76.50 97 HIS A C 1
ATOM 774 O O . HIS A 1 97 ? 16.485 23.246 2.279 1.00 76.50 97 HIS A O 1
ATOM 780 N N . PHE A 1 98 ? 16.876 25.446 2.376 1.00 76.94 98 PHE A N 1
ATOM 781 C CA . PHE A 1 98 ? 16.664 25.692 0.942 1.00 76.94 98 PHE A CA 1
ATOM 782 C C . PHE A 1 98 ? 17.830 25.183 0.077 1.00 76.94 98 PHE A C 1
ATOM 784 O O . PHE A 1 98 ? 17.680 24.959 -1.121 1.00 76.94 98 PHE A O 1
ATOM 791 N N . SER A 1 99 ? 19.008 25.014 0.675 1.00 80.31 99 SER A N 1
ATOM 792 C CA . SER A 1 99 ? 20.202 24.516 -0.007 1.00 80.31 99 SER A CA 1
ATOM 793 C C . SER A 1 99 ? 21.093 23.736 0.952 1.00 80.31 99 SER A C 1
ATOM 795 O O . SER A 1 99 ? 21.035 23.929 2.169 1.00 80.31 99 SER A O 1
ATOM 797 N N . THR A 1 100 ? 21.968 22.901 0.398 1.00 76.44 100 THR A N 1
ATOM 798 C CA . THR A 1 100 ? 22.959 22.118 1.150 1.00 76.44 100 THR A CA 1
ATOM 799 C C . THR A 1 100 ? 23.907 22.992 1.973 1.00 76.44 100 THR A C 1
ATOM 801 O O . THR A 1 100 ? 24.374 22.563 3.023 1.00 76.44 100 THR A O 1
ATOM 804 N N . ASP A 1 101 ? 24.133 24.240 1.552 1.00 80.06 101 ASP A N 1
ATOM 805 C CA . ASP A 1 101 ? 24.991 25.202 2.255 1.00 80.06 101 ASP A CA 1
ATOM 806 C C . ASP A 1 101 ? 24.357 25.742 3.543 1.00 80.06 101 ASP A C 1
ATOM 808 O O . ASP A 1 101 ? 25.062 26.210 4.435 1.00 80.06 101 ASP A O 1
ATOM 812 N N . THR A 1 102 ? 23.025 25.673 3.644 1.00 85.50 102 THR A N 1
ATOM 813 C CA . THR A 1 102 ? 22.277 26.113 4.830 1.00 85.50 102 THR A CA 1
ATOM 814 C C . THR A 1 102 ? 22.083 25.012 5.867 1.00 85.50 102 THR A C 1
ATOM 816 O O . THR A 1 102 ? 21.548 25.309 6.928 1.00 85.50 102 THR A O 1
ATOM 819 N N . VAL A 1 103 ? 22.484 23.768 5.575 1.00 85.44 103 VAL A N 1
ATOM 820 C CA . VAL A 1 103 ? 22.358 22.628 6.493 1.00 85.44 103 VAL A CA 1
ATOM 821 C C . VAL A 1 103 ? 23.429 22.735 7.579 1.00 85.44 103 VAL A C 1
ATOM 823 O O . VAL A 1 103 ? 24.627 22.742 7.287 1.00 85.44 103 VAL A O 1
ATOM 826 N N . ASP A 1 104 ? 23.008 22.799 8.843 1.00 83.00 104 ASP A N 1
ATOM 827 C CA . ASP A 1 104 ? 23.923 22.967 9.980 1.00 83.00 104 ASP A CA 1
ATOM 828 C C . ASP A 1 104 ? 24.643 21.675 10.405 1.00 83.00 104 ASP A C 1
ATOM 830 O O . ASP A 1 104 ? 25.455 21.694 11.326 1.00 83.00 104 ASP A O 1
ATOM 834 N N . ASP A 1 105 ? 24.466 20.577 9.674 1.00 82.56 105 ASP A N 1
ATOM 835 C CA . ASP A 1 105 ? 25.140 19.300 9.913 1.00 82.56 105 ASP A CA 1
ATOM 836 C C . ASP A 1 105 ? 26.559 19.279 9.280 1.00 82.56 105 ASP A C 1
ATOM 838 O O . ASP A 1 105 ? 26.710 19.425 8.058 1.00 82.56 105 ASP A O 1
ATOM 842 N N . PRO A 1 106 ? 27.638 19.146 10.081 1.00 80.56 106 PRO A N 1
ATOM 843 C CA . PRO A 1 106 ? 29.011 19.107 9.581 1.00 80.56 106 PRO A CA 1
ATOM 844 C C . PRO A 1 106 ? 29.351 17.814 8.823 1.00 80.56 106 PRO A C 1
ATOM 846 O O . PRO A 1 106 ? 30.177 17.872 7.910 1.00 80.56 106 PRO A O 1
ATOM 849 N N . VAL A 1 107 ? 28.717 16.683 9.154 1.00 80.81 107 VAL A N 1
ATOM 850 C CA . VAL A 1 107 ? 28.912 15.388 8.481 1.00 80.81 107 VAL A CA 1
ATOM 851 C C . VAL A 1 107 ? 28.296 15.452 7.092 1.00 80.81 107 VAL A C 1
ATOM 853 O O . VAL A 1 107 ? 28.962 15.154 6.100 1.00 80.81 107 VAL A O 1
ATOM 856 N N . PHE A 1 108 ? 27.062 15.953 7.002 1.00 82.06 108 PHE A N 1
ATOM 857 C CA . PHE A 1 108 ? 26.395 16.182 5.722 1.00 82.06 108 PHE A CA 1
ATOM 858 C C . PHE A 1 108 ? 27.197 17.144 4.832 1.00 82.06 108 PHE A C 1
ATOM 860 O O . PHE A 1 108 ? 27.448 16.862 3.659 1.00 82.06 108 PHE A O 1
ATOM 867 N N . ARG A 1 109 ? 27.681 18.262 5.395 1.00 84.50 109 ARG A N 1
ATOM 868 C CA . ARG A 1 109 ? 28.527 19.216 4.658 1.00 84.50 109 ARG A CA 1
ATOM 869 C C . ARG A 1 109 ? 29.851 18.606 4.206 1.00 84.50 109 ARG A C 1
ATOM 871 O O . ARG A 1 109 ? 30.318 18.943 3.121 1.00 84.50 109 ARG A O 1
ATOM 878 N N . ALA A 1 110 ? 30.467 17.740 5.008 1.00 83.88 110 ALA A N 1
ATOM 879 C CA . ALA A 1 110 ? 31.681 17.031 4.616 1.00 83.88 110 ALA A CA 1
ATOM 880 C C . ALA A 1 110 ? 31.413 16.045 3.468 1.00 83.88 110 ALA A C 1
ATOM 882 O O . ALA A 1 110 ? 32.174 16.040 2.503 1.00 83.88 110 ALA A O 1
ATOM 883 N N . ALA A 1 111 ? 30.310 15.291 3.524 1.00 83.25 111 ALA A N 1
ATOM 884 C CA . ALA A 1 111 ? 29.910 14.345 2.480 1.00 83.25 111 ALA A CA 1
ATOM 885 C C . ALA A 1 111 ? 29.611 15.031 1.133 1.00 83.25 111 ALA A C 1
ATOM 887 O O . ALA A 1 111 ? 29.967 14.513 0.079 1.00 83.25 111 ALA A O 1
ATOM 888 N N . MET A 1 112 ? 29.027 16.232 1.164 1.00 85.19 112 MET A N 1
ATOM 889 C CA . MET A 1 112 ? 28.727 17.030 -0.033 1.00 85.19 112 MET A CA 1
ATOM 890 C C . MET A 1 112 ? 29.954 17.730 -0.654 1.00 85.19 112 MET A C 1
ATOM 892 O O . MET A 1 112 ? 29.855 18.285 -1.750 1.00 85.19 112 MET A O 1
ATOM 896 N N . ARG A 1 113 ? 31.131 17.754 -0.004 1.00 84.62 113 ARG A N 1
ATOM 897 C CA . ARG A 1 113 ? 32.324 18.423 -0.565 1.00 84.62 113 ARG A CA 1
ATOM 898 C C . ARG A 1 113 ? 32.893 17.638 -1.749 1.00 84.62 113 ARG A C 1
ATOM 900 O O . ARG A 1 113 ? 33.753 16.781 -1.583 1.00 84.62 113 ARG A O 1
ATOM 907 N N . GLY A 1 114 ? 32.469 18.013 -2.954 1.00 81.69 114 GLY A N 1
ATOM 908 C CA . GLY A 1 114 ? 32.993 17.480 -4.217 1.00 81.69 114 GLY A CA 1
ATOM 909 C C . GLY A 1 114 ? 32.099 16.442 -4.895 1.00 81.69 114 GLY A C 1
ATOM 910 O O . GLY A 1 114 ? 32.463 15.964 -5.966 1.00 81.69 114 GLY A O 1
ATOM 911 N N . TYR A 1 115 ? 30.934 16.150 -4.317 1.00 81.75 115 TYR A N 1
ATOM 912 C CA . TYR A 1 115 ? 29.916 15.280 -4.898 1.00 81.75 115 TYR A CA 1
ATOM 913 C C . TYR A 1 115 ? 28.610 16.059 -5.066 1.00 81.75 115 TYR A C 1
ATOM 915 O O . TYR A 1 115 ? 28.273 16.912 -4.248 1.00 81.75 115 TYR A O 1
ATOM 923 N N . ASP A 1 116 ? 27.887 15.790 -6.149 1.00 85.12 116 ASP A N 1
ATOM 924 C CA . ASP A 1 116 ? 26.566 16.362 -6.435 1.00 85.12 116 ASP A CA 1
ATOM 925 C C . ASP A 1 116 ? 25.424 15.558 -5.794 1.00 85.12 116 ASP A C 1
ATOM 927 O O . ASP A 1 116 ? 24.284 16.020 -5.737 1.00 85.12 116 ASP A O 1
ATOM 931 N N . THR A 1 117 ? 25.735 14.358 -5.302 1.00 81.25 117 THR A N 1
ATOM 932 C CA . THR A 1 117 ? 24.780 13.372 -4.806 1.00 81.25 117 THR A CA 1
ATOM 933 C C . THR A 1 117 ? 25.305 12.693 -3.541 1.00 81.25 117 THR A C 1
ATOM 935 O O . THR A 1 117 ? 26.472 12.317 -3.448 1.00 81.25 117 THR A O 1
ATOM 938 N N . VAL A 1 118 ? 24.423 12.516 -2.555 1.00 79.69 118 VAL A N 1
ATOM 939 C CA . VAL A 1 118 ? 24.671 11.750 -1.324 1.00 79.69 118 VAL A CA 1
ATOM 940 C C . VAL A 1 118 ? 23.513 10.773 -1.155 1.00 79.69 118 VAL A C 1
ATOM 942 O O . VAL A 1 118 ? 22.355 11.140 -1.348 1.00 79.69 118 VAL A O 1
ATOM 945 N N . SER A 1 119 ? 23.825 9.518 -0.835 1.00 75.38 119 SER A N 1
ATOM 946 C CA . SER A 1 119 ? 22.827 8.475 -0.579 1.00 75.38 119 SER A CA 1
ATOM 947 C C . SER A 1 119 ? 22.743 8.198 0.917 1.00 75.38 119 SER A C 1
ATOM 949 O O . SER A 1 119 ? 23.770 8.013 1.565 1.00 75.38 119 SER A O 1
ATOM 951 N N . PHE A 1 120 ? 21.525 8.147 1.451 1.00 76.50 120 PHE A N 1
ATOM 952 C CA . PHE A 1 120 ? 21.255 7.805 2.847 1.00 76.50 120 PHE A CA 1
ATOM 953 C C . PHE A 1 120 ? 20.719 6.380 2.922 1.00 76.50 120 PHE A C 1
ATOM 955 O O . PHE A 1 120 ? 19.826 6.013 2.159 1.00 76.50 120 PHE A O 1
ATOM 962 N N . VAL A 1 121 ? 21.253 5.584 3.848 1.00 69.69 121 VAL A N 1
ATOM 963 C CA . VAL A 1 121 ? 20.733 4.252 4.164 1.00 69.69 121 VAL A CA 1
ATOM 964 C C . VAL A 1 121 ? 20.189 4.303 5.582 1.00 69.69 121 VAL A C 1
ATOM 966 O O . VAL A 1 121 ? 20.946 4.463 6.535 1.00 69.69 121 VAL A O 1
ATOM 969 N N . PHE A 1 122 ? 18.872 4.183 5.713 1.00 72.00 122 PHE A N 1
ATOM 970 C CA . PHE A 1 122 ? 18.208 4.093 7.008 1.00 72.00 122 PHE A CA 1
ATOM 971 C C . PHE A 1 122 ? 17.990 2.618 7.341 1.00 72.00 122 PHE A C 1
ATOM 973 O O . PHE A 1 122 ? 17.302 1.906 6.609 1.00 72.00 122 PHE A O 1
ATOM 980 N N . GLY A 1 123 ? 18.594 2.151 8.431 1.00 63.41 123 GLY A N 1
ATOM 981 C CA . GLY A 1 123 ? 18.290 0.849 9.014 1.00 63.41 123 GLY A CA 1
ATOM 982 C C . GLY A 1 123 ? 17.219 1.008 10.086 1.00 63.41 123 GLY A C 1
ATOM 983 O O . GLY A 1 123 ? 17.404 1.791 11.014 1.00 63.41 123 GLY A O 1
ATOM 984 N N . LEU A 1 124 ? 16.110 0.276 9.969 1.00 69.69 124 LEU A N 1
ATOM 985 C CA . LEU A 1 124 ? 15.131 0.153 11.047 1.00 69.69 124 LEU A CA 1
ATOM 986 C C . LEU A 1 124 ? 15.383 -1.168 11.774 1.00 69.69 124 LEU A C 1
ATOM 988 O O . LEU A 1 124 ? 15.092 -2.239 11.241 1.00 69.69 124 LEU A O 1
ATOM 992 N N . GLU A 1 125 ? 15.925 -1.100 12.986 1.00 67.81 125 GLU A N 1
ATOM 993 C CA . GLU A 1 125 ? 16.005 -2.271 13.851 1.00 67.81 125 GLU A CA 1
ATOM 994 C C . GLU A 1 125 ? 14.688 -2.419 14.619 1.00 67.81 125 GLU A C 1
ATOM 996 O O . GLU A 1 125 ? 14.323 -1.574 15.435 1.00 67.81 125 GLU A O 1
ATOM 1001 N N . VAL A 1 126 ? 13.961 -3.504 14.354 1.00 68.62 126 VAL A N 1
ATOM 1002 C CA . VAL A 1 126 ? 12.778 -3.882 15.131 1.00 68.62 126 VAL A CA 1
ATOM 1003 C C . VAL A 1 126 ? 13.163 -5.053 16.023 1.00 68.62 126 VAL A C 1
ATOM 1005 O O . VAL A 1 126 ? 13.185 -6.204 15.585 1.00 68.62 126 VAL A O 1
ATOM 1008 N N . THR A 1 127 ? 13.482 -4.769 17.284 1.00 76.12 127 THR A N 1
ATOM 1009 C CA . THR A 1 127 ? 13.703 -5.814 18.287 1.00 76.12 127 THR A CA 1
ATOM 1010 C C . THR A 1 127 ? 12.385 -6.196 18.955 1.00 76.12 127 THR A C 1
ATOM 1012 O O . THR A 1 127 ? 11.505 -5.362 19.176 1.00 76.12 127 THR A O 1
ATOM 1015 N N . TRP A 1 128 ? 12.235 -7.474 19.313 1.00 85.06 128 TRP A N 1
ATOM 1016 C CA . TRP A 1 128 ? 11.062 -7.952 20.055 1.00 85.06 128 TRP A CA 1
ATOM 1017 C C . TRP A 1 128 ? 10.858 -7.211 21.383 1.00 85.06 128 TRP A C 1
ATOM 1019 O O . TRP A 1 128 ? 9.717 -6.993 21.783 1.00 85.06 128 TRP A O 1
ATOM 1029 N N . SER A 1 129 ? 11.943 -6.776 22.030 1.00 82.62 129 SER A N 1
ATOM 1030 C CA . SER A 1 129 ? 11.889 -5.974 23.255 1.00 82.62 129 SER A CA 1
ATOM 1031 C C . SER A 1 129 ? 11.244 -4.607 23.032 1.00 82.62 129 SER A C 1
ATOM 1033 O O . SER A 1 129 ? 10.472 -4.174 23.878 1.00 82.62 129 SER A O 1
ATOM 1035 N N . LEU A 1 130 ? 11.495 -3.954 21.889 1.00 76.12 130 LEU A N 1
ATOM 1036 C CA . LEU A 1 130 ? 10.861 -2.672 21.558 1.00 76.12 130 LEU A CA 1
ATOM 1037 C C . LEU A 1 130 ? 9.358 -2.831 21.306 1.00 76.12 130 LEU A C 1
ATOM 1039 O O . LEU A 1 130 ? 8.573 -1.981 21.717 1.00 76.12 130 LEU A O 1
ATOM 1043 N N . ILE A 1 131 ? 8.944 -3.934 20.672 1.00 79.25 131 ILE A N 1
ATOM 1044 C CA . ILE A 1 131 ? 7.519 -4.236 20.469 1.00 79.25 131 ILE A CA 1
ATOM 1045 C C . ILE A 1 131 ? 6.826 -4.469 21.816 1.00 79.25 131 ILE A C 1
ATOM 1047 O O . ILE A 1 131 ? 5.759 -3.910 22.053 1.00 79.25 131 ILE A O 1
ATOM 1051 N N . GLN A 1 132 ? 7.433 -5.264 22.702 1.00 88.94 132 GLN A N 1
ATOM 1052 C CA . GLN A 1 132 ? 6.883 -5.521 24.036 1.00 88.94 132 GLN A CA 1
ATOM 1053 C C . GLN A 1 132 ? 6.815 -4.256 24.886 1.00 88.94 132 GLN A C 1
ATOM 1055 O O . GLN A 1 132 ? 5.808 -4.029 25.545 1.00 88.94 132 GLN A O 1
ATOM 1060 N N . GLN A 1 133 ? 7.851 -3.419 24.837 1.00 89.00 133 GLN A N 1
ATOM 1061 C CA . GLN A 1 133 ? 7.853 -2.149 25.551 1.00 89.00 133 GLN A CA 1
ATOM 1062 C C . GLN A 1 133 ? 6.721 -1.239 25.063 1.00 89.00 133 GLN A C 1
ATOM 1064 O O . GLN A 1 133 ? 5.993 -0.695 25.884 1.00 89.00 133 GLN A O 1
ATOM 1069 N N . ARG A 1 134 ? 6.517 -1.119 23.742 1.00 83.12 134 ARG A N 1
ATOM 1070 C CA . ARG A 1 134 ? 5.415 -0.312 23.200 1.00 83.12 134 ARG A CA 1
ATOM 1071 C C . ARG A 1 134 ? 4.047 -0.862 23.615 1.00 83.12 134 ARG A C 1
ATOM 1073 O O . ARG A 1 134 ? 3.185 -0.079 23.988 1.00 83.12 134 ARG A O 1
ATOM 1080 N N . GLN A 1 135 ? 3.852 -2.183 23.582 1.00 89.88 135 GLN A N 1
ATOM 1081 C CA . GLN A 1 135 ? 2.604 -2.796 24.059 1.00 89.88 135 GLN A CA 1
ATOM 1082 C C . GLN A 1 135 ? 2.362 -2.508 25.542 1.00 89.88 135 GLN A C 1
ATOM 1084 O O . GLN A 1 135 ? 1.257 -2.130 25.912 1.00 89.88 135 GLN A O 1
ATOM 1089 N N . GLN A 1 136 ? 3.399 -2.617 26.374 1.00 94.75 136 GLN A N 1
ATOM 1090 C CA . GLN A 1 136 ? 3.296 -2.296 27.793 1.00 94.75 136 GLN A CA 1
ATOM 1091 C C . GLN A 1 136 ? 2.950 -0.814 28.018 1.00 94.75 136 GLN A C 1
ATOM 1093 O O . GLN A 1 136 ? 2.071 -0.508 28.817 1.00 94.75 136 GLN A O 1
ATOM 1098 N N . GLU A 1 137 ? 3.591 0.107 27.295 1.00 93.62 137 GLU A N 1
ATOM 1099 C CA . GLU A 1 137 ? 3.289 1.543 27.379 1.00 93.62 137 GLU A CA 1
ATOM 1100 C C . GLU A 1 137 ? 1.854 1.862 26.916 1.00 93.62 137 GLU A C 1
ATOM 1102 O O . GLU A 1 137 ? 1.188 2.711 27.512 1.00 93.62 137 GLU A O 1
ATOM 1107 N N . GLU A 1 138 ? 1.347 1.179 25.886 1.00 92.06 138 GLU A N 1
ATOM 1108 C CA . GLU A 1 138 ? -0.039 1.318 25.420 1.00 92.06 138 GLU A CA 1
ATOM 1109 C C . GLU A 1 138 ? -1.051 0.786 26.448 1.00 92.06 138 GLU A C 1
ATOM 1111 O O . GLU A 1 138 ? -2.042 1.465 26.726 1.00 92.06 138 GLU A O 1
ATOM 1116 N N . GLU A 1 139 ? -0.782 -0.368 27.065 1.00 95.38 139 GLU A N 1
ATOM 1117 C CA . GLU A 1 139 ? -1.616 -0.941 28.131 1.00 95.38 139 GLU A CA 1
ATOM 1118 C C . GLU A 1 139 ? -1.636 -0.049 29.382 1.00 95.38 139 GLU A C 1
ATOM 1120 O O . GLU A 1 139 ? -2.704 0.226 29.932 1.00 95.38 139 GLU A O 1
ATOM 1125 N N . GLU A 1 140 ? -0.480 0.468 29.807 1.00 95.81 140 GLU A N 1
ATOM 1126 C CA . GLU A 1 140 ? -0.379 1.396 30.940 1.00 95.81 140 GLU A CA 1
ATOM 1127 C C . GLU A 1 140 ? -1.123 2.709 30.658 1.00 95.81 140 GLU A C 1
ATOM 1129 O O . GLU A 1 140 ? -1.849 3.222 31.517 1.00 95.81 140 GLU A O 1
ATOM 1134 N N . LYS A 1 141 ? -1.006 3.235 29.433 1.00 94.94 141 LYS A N 1
ATOM 1135 C CA . LYS A 1 141 ? -1.730 4.436 29.004 1.00 94.94 141 LYS A CA 1
ATOM 1136 C C . LYS A 1 141 ? -3.241 4.203 28.959 1.00 94.94 141 LYS A C 1
ATOM 1138 O O . LYS A 1 141 ? -4.003 5.080 29.366 1.00 94.94 141 LYS A O 1
ATOM 1143 N N . GLN A 1 142 ? -3.684 3.034 28.503 1.00 95.56 142 GLN A N 1
ATOM 1144 C CA . GLN A 1 142 ? -5.100 2.677 28.474 1.00 95.56 142 GLN A CA 1
ATOM 1145 C C . GLN A 1 142 ? -5.672 2.512 29.889 1.00 95.56 142 GLN A C 1
ATOM 1147 O O . GLN A 1 142 ? -6.740 3.052 30.178 1.00 95.56 142 GLN A O 1
ATOM 1152 N N . ALA A 1 143 ? -4.938 1.856 30.792 1.00 96.31 143 ALA A N 1
ATOM 1153 C CA . ALA A 1 143 ? -5.330 1.720 32.194 1.00 96.31 143 ALA A CA 1
ATOM 1154 C C . ALA A 1 143 ? -5.435 3.084 32.903 1.00 96.31 143 ALA A C 1
ATOM 1156 O O . ALA A 1 143 ? -6.333 3.299 33.718 1.00 96.31 143 ALA A O 1
ATOM 1157 N N . MET A 1 144 ? -4.551 4.031 32.569 1.00 96.44 144 MET A N 1
ATOM 1158 C CA . MET A 1 144 ? -4.601 5.394 33.104 1.00 96.44 144 MET A CA 1
ATOM 1159 C C . MET A 1 144 ? -5.869 6.141 32.666 1.00 96.44 144 MET A C 1
ATOM 1161 O O . MET A 1 144 ? -6.520 6.769 33.500 1.00 96.44 144 MET A O 1
ATOM 1165 N N . LEU A 1 145 ? -6.246 6.037 31.387 1.00 96.19 145 LEU A N 1
ATOM 1166 C CA . LEU A 1 145 ? -7.466 6.656 30.859 1.00 96.19 145 LEU A CA 1
ATOM 1167 C C . LEU A 1 145 ? -8.737 6.047 31.464 1.00 96.19 145 LEU A C 1
ATOM 1169 O O . LEU A 1 145 ? -9.687 6.769 31.759 1.00 96.19 145 LEU A O 1
ATOM 1173 N N . GLU A 1 146 ? -8.759 4.732 31.685 1.00 96.00 146 GLU A N 1
ATOM 1174 C CA . GLU A 1 146 ? -9.897 4.058 32.317 1.00 96.00 146 GLU A CA 1
ATOM 1175 C C . GLU A 1 146 ? -10.068 4.484 33.786 1.00 96.00 146 GLU A C 1
ATOM 1177 O O . GLU A 1 146 ? -11.188 4.753 34.226 1.00 96.00 146 GLU A O 1
ATOM 1182 N N . LEU A 1 147 ? -8.966 4.631 34.532 1.00 95.69 147 LEU A N 1
ATOM 1183 C CA . LEU A 1 147 ? -9.000 5.158 35.900 1.00 95.69 147 LEU A CA 1
ATOM 1184 C C . LEU A 1 147 ? -9.488 6.609 35.953 1.00 95.69 147 LEU A C 1
ATOM 1186 O O . LEU A 1 147 ? -10.292 6.946 36.822 1.00 95.69 147 LEU A O 1
ATOM 1190 N N . GLU A 1 148 ? -9.040 7.457 35.026 1.00 96.56 148 GLU A N 1
ATOM 1191 C CA . GLU A 1 148 ? -9.523 8.837 34.912 1.00 96.56 148 GLU A CA 1
ATOM 1192 C C . GLU A 1 148 ? -11.026 8.872 34.591 1.00 96.56 148 GLU A C 1
ATOM 1194 O O . GLU A 1 148 ? -11.783 9.636 35.195 1.00 96.56 148 GLU A O 1
ATOM 1199 N N . GLN A 1 149 ? -11.492 7.990 33.701 1.00 97.00 149 GLN A N 1
ATOM 1200 C CA . GLN A 1 149 ? -12.906 7.878 33.358 1.00 97.00 149 GLN A CA 1
ATOM 1201 C C . GLN A 1 149 ? -13.757 7.413 34.550 1.00 97.00 149 GLN A C 1
ATOM 1203 O O . GLN A 1 149 ? -14.828 7.977 34.782 1.00 97.00 149 GLN A O 1
ATOM 1208 N N . MET A 1 150 ? -13.293 6.431 35.332 1.00 95.00 150 MET A N 1
ATOM 1209 C CA . MET A 1 150 ? -13.990 5.991 36.548 1.00 95.00 150 MET A CA 1
ATOM 1210 C C . MET A 1 150 ? -14.044 7.094 37.609 1.00 95.00 150 MET A C 1
ATOM 1212 O O . MET A 1 150 ? -15.112 7.323 38.175 1.00 95.00 150 MET A O 1
ATOM 1216 N N . GLN A 1 151 ? -12.935 7.808 37.840 1.00 96.38 151 GLN A N 1
ATOM 1217 C CA . GLN A 1 151 ? -12.901 8.935 38.781 1.00 96.38 151 GLN A CA 1
ATOM 1218 C C . GLN A 1 151 ? -13.895 10.027 38.385 1.00 96.38 151 GLN A C 1
ATOM 1220 O O . GLN A 1 151 ? -14.619 10.540 39.235 1.00 96.38 151 GLN A O 1
ATOM 1225 N N . LYS A 1 152 ? -13.987 10.336 37.088 1.00 97.12 152 LYS A N 1
ATOM 1226 C CA . LYS A 1 152 ? -14.940 11.322 36.578 1.00 97.12 152 LYS A CA 1
ATOM 1227 C C . LYS A 1 152 ? -16.395 10.907 36.820 1.00 97.12 152 LYS A C 1
ATOM 1229 O O . LYS A 1 152 ? -17.198 11.727 37.255 1.00 97.12 152 LYS A O 1
ATOM 1234 N N . VAL A 1 153 ? -16.739 9.640 36.576 1.00 95.06 153 VAL A N 1
ATOM 1235 C CA . VAL A 1 153 ? -18.099 9.125 36.820 1.00 95.06 153 VAL A CA 1
ATOM 1236 C C . VAL A 1 153 ? -18.432 9.112 38.317 1.00 95.06 153 VAL A C 1
ATOM 1238 O O . VAL A 1 153 ? -19.560 9.429 38.692 1.00 95.06 153 VAL A O 1
ATOM 1241 N N . GLU A 1 154 ? -17.470 8.781 39.183 1.00 95.38 154 GLU A N 1
ATOM 1242 C CA . GLU A 1 154 ? -17.647 8.827 40.641 1.00 95.38 154 GLU A CA 1
ATOM 1243 C C . GLU A 1 154 ? -17.876 10.262 41.144 1.00 95.38 154 GLU A C 1
ATOM 1245 O O . GLU A 1 154 ? -18.779 10.492 41.951 1.00 95.38 154 GLU A O 1
ATOM 1250 N N . GLU A 1 155 ? -17.123 11.238 40.629 1.00 95.50 155 GLU A N 1
ATOM 1251 C CA . GLU A 1 155 ? -17.300 12.656 40.956 1.00 95.50 155 GLU A CA 1
ATOM 1252 C C . GLU A 1 155 ? -18.675 13.180 40.505 1.00 95.50 155 GLU A C 1
ATOM 1254 O O . GLU A 1 155 ? -19.374 13.841 41.279 1.00 95.50 155 GLU A O 1
ATOM 1259 N N . GLU A 1 156 ? -19.113 12.832 39.290 1.00 93.56 156 GLU A N 1
ATOM 1260 C CA . GLU A 1 156 ? -20.442 13.185 38.772 1.00 93.56 156 GLU A CA 1
ATOM 1261 C C . GLU A 1 156 ? -21.574 12.540 39.598 1.00 93.56 156 GLU A C 1
ATOM 1263 O O . GLU A 1 156 ? -22.570 13.201 39.913 1.00 93.56 156 GLU A O 1
ATOM 1268 N N . ALA A 1 157 ? -21.414 11.280 40.018 1.00 91.94 157 ALA A N 1
ATOM 1269 C CA . ALA A 1 157 ? -22.382 10.587 40.869 1.00 91.94 157 ALA A CA 1
ATOM 1270 C C . ALA A 1 157 ? -22.455 11.189 42.283 1.00 91.94 157 ALA A C 1
ATOM 1272 O O . ALA A 1 157 ? -23.551 11.367 42.822 1.00 91.94 157 ALA A O 1
ATOM 1273 N N . ALA A 1 158 ? -21.312 11.550 42.874 1.00 93.00 158 ALA A N 1
ATOM 1274 C CA . ALA A 1 158 ? -21.257 12.224 44.169 1.00 93.00 158 ALA A CA 1
ATOM 1275 C C . ALA A 1 158 ? -21.907 13.618 44.117 1.00 93.00 158 ALA A C 1
ATOM 1277 O O . ALA A 1 158 ? -22.638 13.995 45.037 1.00 93.00 158 ALA A O 1
ATOM 1278 N N . ALA A 1 159 ? -21.702 14.365 43.026 1.00 90.44 159 ALA A N 1
ATOM 1279 C CA . ALA A 1 159 ? -22.338 15.663 42.813 1.00 90.44 159 ALA A CA 1
ATOM 1280 C C . ALA A 1 159 ? -23.866 15.553 42.644 1.00 90.44 159 ALA A C 1
ATOM 1282 O O . ALA A 1 159 ? -24.598 16.397 43.164 1.00 90.44 159 ALA A O 1
ATOM 1283 N N . ALA A 1 160 ? -24.358 14.510 41.965 1.00 88.25 160 ALA A N 1
ATOM 1284 C CA . ALA A 1 160 ? -25.792 14.261 41.807 1.00 88.25 160 ALA A CA 1
ATOM 1285 C C . ALA A 1 160 ? -26.463 13.799 43.117 1.00 88.25 160 ALA A C 1
ATOM 1287 O O . ALA A 1 160 ? -27.557 14.258 43.444 1.00 88.25 160 ALA A O 1
ATOM 1288 N N . GLY A 1 161 ? -25.798 12.942 43.901 1.00 78.56 161 GLY A N 1
ATOM 1289 C CA . GLY A 1 161 ? -26.325 12.425 45.171 1.00 78.56 161 GLY A CA 1
ATOM 1290 C C . GLY A 1 161 ? -26.460 13.477 46.279 1.00 78.56 161 GLY A C 1
ATOM 1291 O O . GLY A 1 161 ? -27.314 13.343 47.153 1.00 78.56 161 GLY A O 1
ATOM 1292 N N . ALA A 1 162 ? -25.682 14.563 46.227 1.00 71.19 162 ALA A N 1
ATOM 1293 C CA . ALA A 1 162 ? -25.741 15.642 47.216 1.00 71.19 162 ALA A CA 1
ATOM 1294 C C . ALA A 1 162 ? -27.027 16.498 47.154 1.00 71.19 162 ALA A C 1
ATOM 1296 O O . ALA A 1 162 ? -27.258 17.301 48.056 1.00 71.19 162 ALA A O 1
ATOM 1297 N N . PHE A 1 163 ? -27.871 16.342 46.124 1.00 60.22 163 PHE A N 1
ATOM 1298 C CA . PHE A 1 163 ? -29.105 17.124 45.961 1.00 60.22 163 PHE A CA 1
ATOM 1299 C C . PHE A 1 163 ? -30.390 16.425 46.439 1.00 60.22 163 PHE A C 1
ATOM 1301 O O . PHE A 1 163 ? -31.407 17.101 46.587 1.00 60.22 163 PHE A O 1
ATOM 1308 N N . GLU A 1 164 ? -30.378 15.117 46.722 1.00 62.06 164 GLU A N 1
ATOM 1309 C CA . GLU A 1 164 ? -31.602 14.381 47.100 1.00 62.06 164 GLU A CA 1
ATOM 1310 C C . GLU A 1 164 ? -31.832 14.245 48.620 1.00 62.06 164 GLU A C 1
ATOM 1312 O O . GLU A 1 164 ? -32.915 13.834 49.041 1.00 62.06 164 GLU A O 1
ATOM 1317 N N . GLU A 1 165 ? -30.874 14.619 49.476 1.00 60.00 165 GLU A N 1
ATOM 1318 C CA . GLU A 1 165 ? -30.985 14.379 50.928 1.00 60.00 165 GLU A CA 1
ATOM 1319 C C . GLU A 1 165 ? -31.705 15.492 51.728 1.00 60.00 165 GLU A C 1
ATOM 1321 O O . GLU A 1 165 ? -31.962 15.320 52.921 1.00 60.00 165 GLU A O 1
ATOM 1326 N N . GLU A 1 166 ? -32.110 16.611 51.108 1.00 59.00 166 GLU A N 1
ATOM 1327 C CA . GLU A 1 166 ? -32.812 17.706 51.815 1.00 59.00 166 GLU A CA 1
ATOM 1328 C C . GLU A 1 166 ? -34.355 17.673 51.749 1.00 59.00 166 GLU A C 1
ATOM 1330 O O . GLU A 1 166 ? -34.999 18.461 52.443 1.00 59.00 166 GLU A O 1
ATOM 1335 N N . GLU A 1 167 ? -34.989 16.740 51.022 1.00 59.47 167 GLU A N 1
ATOM 1336 C CA . GLU A 1 167 ? -36.461 16.715 50.858 1.00 59.47 167 GLU A CA 1
ATOM 1337 C C . GLU A 1 167 ? -37.168 15.515 51.524 1.00 59.47 167 GLU A C 1
ATOM 1339 O O . GLU A 1 167 ? -38.146 14.969 51.013 1.00 59.47 167 GLU A O 1
ATOM 1344 N N . LYS A 1 168 ? -36.713 15.086 52.710 1.00 55.47 168 LYS A N 1
ATOM 1345 C CA . LYS A 1 168 ? -37.479 14.134 53.540 1.00 55.47 168 LYS A CA 1
ATOM 1346 C C . LYS A 1 168 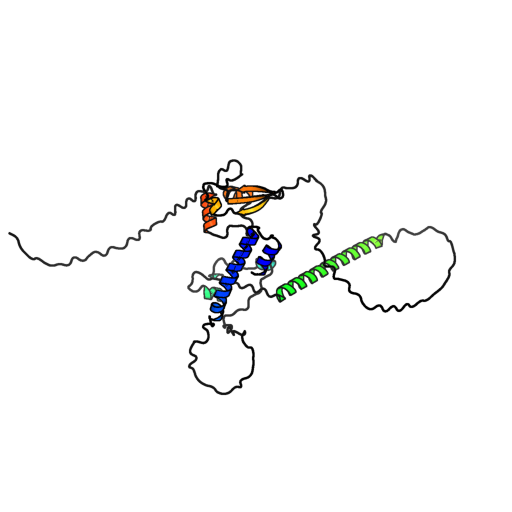? -37.418 14.454 55.031 1.00 55.47 168 LYS A C 1
ATOM 1348 O O . LYS A 1 168 ? -36.833 13.740 55.843 1.00 55.47 168 LYS A O 1
ATOM 1353 N N . LYS A 1 169 ? -38.110 15.527 55.410 1.00 56.53 169 LYS A N 1
ATOM 1354 C CA . LYS A 1 169 ? -38.593 15.721 56.779 1.00 56.53 169 LYS A CA 1
ATOM 1355 C C . LYS A 1 169 ? -40.118 15.765 56.781 1.00 56.53 169 LYS A C 1
ATOM 1357 O O . LYS A 1 169 ? -40.706 16.548 56.050 1.00 56.53 169 LYS A O 1
ATOM 1362 N N . GLU A 1 170 ? -40.673 14.968 57.694 1.00 52.12 170 GLU A N 1
ATOM 1363 C CA . GLU A 1 170 ? -42.059 14.914 58.193 1.00 52.12 170 GLU A CA 1
ATOM 1364 C C . GLU A 1 170 ? -42.958 13.791 57.636 1.00 52.12 170 GLU A C 1
ATOM 1366 O O . GLU A 1 170 ? -43.341 13.773 56.471 1.00 52.12 170 GLU A O 1
ATOM 1371 N N . GLY A 1 171 ? -43.316 12.861 58.536 1.00 48.22 171 GLY A N 1
ATOM 1372 C CA . GLY A 1 171 ? -44.283 11.772 58.342 1.00 48.22 171 GLY A CA 1
ATOM 1373 C C . GLY A 1 171 ? -43.746 10.430 58.867 1.00 48.22 171 GLY A C 1
ATOM 1374 O O . GLY A 1 171 ? -43.170 9.679 58.094 1.00 48.22 171 GLY A O 1
ATOM 1375 N N . ASP A 1 172 ? -43.638 10.187 60.174 1.00 50.81 172 ASP A N 1
ATOM 1376 C CA . ASP A 1 172 ? -44.706 9.846 61.138 1.00 50.81 172 ASP A CA 1
ATOM 1377 C C . ASP A 1 172 ? -44.959 8.323 61.288 1.00 50.81 172 ASP A C 1
ATOM 1379 O O . ASP A 1 172 ? -45.127 7.591 60.320 1.00 50.81 172 ASP A O 1
ATOM 1383 N N . ASP A 1 173 ? -44.973 7.934 62.565 1.00 50.75 173 ASP A N 1
ATOM 1384 C CA . ASP A 1 173 ? -45.536 6.772 63.264 1.00 50.75 173 ASP A CA 1
ATOM 1385 C C . ASP A 1 173 ? -45.074 5.307 63.034 1.00 50.75 173 ASP A C 1
ATOM 1387 O O . ASP A 1 173 ? -45.480 4.595 62.120 1.00 50.75 173 ASP A O 1
ATOM 1391 N N . SER A 1 174 ? -44.264 4.854 64.003 1.00 62.09 174 SER A N 1
ATOM 1392 C CA . SER A 1 174 ? -44.426 3.662 64.863 1.00 62.09 174 SER A CA 1
ATOM 1393 C C . SER A 1 174 ? -44.991 2.357 64.281 1.00 62.09 174 SER A C 1
ATOM 1395 O O . SER A 1 174 ? -46.170 2.273 63.960 1.00 62.09 174 SER A O 1
ATOM 1397 N N . THR A 1 175 ? -44.208 1.268 64.345 1.00 58.94 175 THR A N 1
ATOM 1398 C CA . THR A 1 175 ? -44.662 -0.028 64.903 1.00 58.94 175 THR A CA 1
ATOM 1399 C C . THR A 1 175 ? -43.460 -0.907 65.282 1.00 58.94 175 THR A C 1
ATOM 1401 O O . THR A 1 175 ? -42.647 -1.298 64.448 1.00 58.94 175 THR A O 1
ATOM 1404 N N . ASP A 1 176 ? -43.397 -1.207 66.577 1.00 54.78 176 ASP A N 1
ATOM 1405 C CA . ASP A 1 176 ? -42.571 -2.204 67.263 1.00 54.78 176 ASP A CA 1
ATOM 1406 C C . ASP A 1 176 ? -42.817 -3.633 66.736 1.00 54.78 176 ASP A C 1
ATOM 1408 O O . ASP A 1 176 ? -43.969 -4.007 66.529 1.00 54.78 176 ASP A O 1
ATOM 1412 N N . HIS A 1 177 ? -41.768 -4.461 66.615 1.00 50.22 177 HIS A N 1
ATOM 1413 C CA . HIS A 1 177 ? -41.680 -5.751 67.326 1.00 50.22 177 HIS A CA 1
ATOM 1414 C C . HIS A 1 177 ? -40.486 -6.636 66.910 1.00 50.22 177 HIS A C 1
ATOM 1416 O O . HIS A 1 177 ? -40.424 -7.174 65.812 1.00 50.22 177 HIS A O 1
ATOM 1422 N N . ASN A 1 178 ? -39.680 -6.929 67.938 1.00 48.69 178 ASN A N 1
ATOM 1423 C CA . ASN A 1 178 ? -39.295 -8.269 68.404 1.00 48.69 178 ASN A CA 1
ATOM 1424 C C . ASN A 1 178 ? -38.156 -9.021 67.687 1.00 48.69 178 ASN A C 1
ATOM 1426 O O . ASN A 1 178 ? -38.223 -9.368 66.514 1.00 48.69 178 ASN A O 1
ATOM 1430 N N . GLY A 1 179 ? -37.121 -9.340 68.470 1.00 48.47 179 GLY A N 1
ATOM 1431 C CA . GLY A 1 179 ? -35.916 -10.033 68.030 1.00 48.47 179 GLY A CA 1
ATOM 1432 C C . GLY A 1 179 ? -35.947 -11.554 68.176 1.00 48.47 179 GLY A C 1
ATOM 1433 O O . GLY A 1 179 ? -36.856 -12.124 68.772 1.00 48.47 179 GLY A O 1
ATOM 1434 N N . THR A 1 180 ? -34.903 -12.205 67.653 1.00 41.44 180 THR A N 1
ATOM 1435 C CA . THR A 1 180 ? -34.314 -13.506 68.064 1.00 41.44 180 THR A CA 1
ATOM 1436 C C . THR A 1 180 ? -33.107 -13.758 67.138 1.00 41.44 180 THR A C 1
ATOM 1438 O O . THR A 1 180 ? -33.278 -13.798 65.931 1.00 41.44 180 THR A O 1
ATOM 1441 N N . ASN A 1 181 ? -31.858 -13.564 67.578 1.00 47.59 181 ASN A N 1
ATOM 1442 C CA . ASN A 1 181 ? -30.928 -14.500 68.241 1.00 47.59 181 ASN A CA 1
ATOM 1443 C C . ASN A 1 181 ? -30.458 -15.709 67.394 1.00 47.59 181 ASN A C 1
ATOM 1445 O O . ASN A 1 181 ? -31.288 -16.360 66.771 1.00 47.59 181 ASN A O 1
ATOM 1449 N N . SER A 1 182 ? -29.171 -16.083 67.573 1.00 45.88 182 SER A N 1
ATOM 1450 C CA . SER A 1 182 ? -28.513 -17.363 67.192 1.00 45.88 182 SER A CA 1
ATOM 1451 C C . SER A 1 182 ? -27.990 -17.414 65.734 1.00 45.88 182 SER A C 1
ATOM 1453 O O . SER A 1 182 ? -28.715 -17.034 64.835 1.00 45.88 182 SER A O 1
ATOM 1455 N N . HIS A 1 183 ? -26.802 -17.900 65.351 1.00 42.56 183 HIS A N 1
ATOM 1456 C CA . HIS A 1 183 ? -25.689 -18.578 66.023 1.00 42.56 183 HIS A CA 1
ATOM 1457 C C . HIS A 1 183 ? -24.545 -18.789 65.008 1.00 42.56 183 HIS A C 1
ATOM 1459 O O . HIS A 1 183 ? -24.767 -18.859 63.805 1.00 42.56 183 HIS A O 1
ATOM 1465 N N . ILE A 1 184 ? -23.334 -18.873 65.552 1.00 52.41 184 ILE A N 1
ATOM 1466 C CA . ILE A 1 184 ? -22.017 -19.143 64.953 1.00 52.41 184 ILE A CA 1
ATOM 1467 C C . ILE A 1 184 ? -22.007 -20.359 64.006 1.00 52.41 184 ILE A C 1
ATOM 1469 O O . ILE A 1 184 ? -22.523 -21.401 64.384 1.00 52.41 184 ILE A O 1
ATOM 1473 N N . GLU A 1 185 ? -21.292 -20.295 62.881 1.00 47.88 185 GLU A N 1
ATOM 1474 C CA . GLU A 1 185 ? -20.485 -21.434 62.413 1.00 47.88 185 GLU A CA 1
ATOM 1475 C C . GLU A 1 185 ? -19.323 -20.952 61.534 1.00 47.88 185 GLU A C 1
ATOM 1477 O O . GLU A 1 185 ? -19.501 -20.325 60.493 1.00 47.88 185 GLU A O 1
ATOM 1482 N N . VAL A 1 186 ? -18.114 -21.209 62.033 1.00 55.91 186 VAL A N 1
ATOM 1483 C CA . VAL A 1 186 ? -16.838 -21.044 61.339 1.00 55.91 186 VAL A CA 1
ATOM 1484 C C . VAL A 1 186 ? -16.651 -22.307 60.504 1.00 55.91 186 VAL A C 1
ATOM 1486 O O . VAL A 1 186 ? -16.402 -23.375 61.058 1.00 55.91 186 VAL A O 1
ATOM 1489 N N . GLY A 1 187 ? -16.838 -22.190 59.191 1.00 41.97 187 GLY A N 1
ATOM 1490 C CA . GLY A 1 187 ? -16.612 -23.258 58.222 1.00 41.97 187 GLY A CA 1
ATOM 1491 C C . GLY A 1 187 ? -15.293 -23.046 57.493 1.00 41.97 187 GLY A C 1
ATOM 1492 O O . GLY A 1 187 ? -15.229 -22.304 56.520 1.00 41.97 187 GLY A O 1
ATOM 1493 N N . GLU A 1 188 ? -14.248 -23.694 57.995 1.00 54.50 188 GLU A N 1
ATOM 1494 C CA . GLU A 1 188 ? -12.997 -23.952 57.289 1.00 54.50 188 GLU A CA 1
ATOM 1495 C C . GLU A 1 188 ? -13.283 -24.973 56.176 1.00 54.50 188 GLU A C 1
ATOM 1497 O O . GLU A 1 188 ? -13.606 -26.127 56.455 1.00 54.50 188 GLU A O 1
ATOM 1502 N N . THR A 1 189 ? -13.206 -24.549 54.914 1.00 38.03 189 THR A N 1
ATOM 1503 C CA . THR A 1 189 ? -13.202 -25.455 53.758 1.00 38.03 189 THR A CA 1
ATOM 1504 C C . THR A 1 189 ? -11.971 -25.176 52.918 1.00 38.03 189 THR A C 1
ATOM 1506 O O . THR A 1 189 ? -11.938 -24.255 52.104 1.00 38.03 189 THR A O 1
ATOM 1509 N N . THR A 1 190 ? -10.953 -25.996 53.152 1.00 48.78 190 THR A N 1
ATOM 1510 C CA . THR A 1 190 ? -9.900 -26.306 52.199 1.00 48.78 190 THR A CA 1
ATOM 1511 C C . THR A 1 190 ? -10.504 -27.136 51.065 1.00 48.78 190 THR A C 1
ATOM 1513 O O . THR A 1 190 ? -10.978 -28.251 51.277 1.00 48.78 190 THR A O 1
ATOM 1516 N N . THR A 1 191 ? -10.488 -26.597 49.851 1.00 45.41 191 THR A N 1
ATOM 1517 C CA . THR A 1 191 ? -10.529 -27.406 48.630 1.00 45.41 191 THR A CA 1
ATOM 1518 C C . THR A 1 191 ? -9.440 -26.893 47.711 1.00 45.41 191 THR A C 1
ATOM 1520 O O . THR A 1 191 ? -9.567 -25.834 47.095 1.00 45.41 191 THR A O 1
ATOM 1523 N N . ASP A 1 192 ? -8.346 -27.647 47.714 1.00 44.84 192 ASP A N 1
ATOM 1524 C CA . ASP A 1 192 ? -7.402 -27.762 46.618 1.00 44.84 192 ASP A CA 1
ATOM 1525 C C . ASP A 1 192 ? -8.122 -27.979 45.281 1.00 44.84 192 ASP A C 1
ATOM 1527 O O . ASP A 1 192 ? -9.163 -28.635 45.241 1.00 44.84 192 ASP A O 1
ATOM 1531 N N . ASP A 1 193 ? -7.469 -27.480 44.230 1.00 47.88 193 ASP A N 1
ATOM 1532 C CA . ASP A 1 193 ? -7.501 -27.970 42.851 1.00 47.88 193 ASP A CA 1
ATOM 1533 C C . ASP A 1 193 ? -8.866 -28.017 42.138 1.00 47.88 193 ASP A C 1
ATOM 1535 O O . ASP A 1 193 ? -9.766 -28.770 42.492 1.00 47.88 193 ASP A O 1
ATOM 1539 N N . GLU A 1 194 ? -9.001 -27.214 41.078 1.00 52.25 194 GLU A N 1
ATOM 1540 C CA . GLU A 1 194 ? -9.166 -27.708 39.699 1.00 52.25 194 GLU A CA 1
ATOM 1541 C C . GLU A 1 194 ? -9.258 -26.494 38.747 1.00 52.25 194 GLU A C 1
ATOM 1543 O O . GLU A 1 194 ? -10.267 -25.800 38.645 1.00 52.25 194 GLU A O 1
ATOM 1548 N N . ASN A 1 195 ? -8.142 -26.219 38.069 1.00 56.59 195 ASN A N 1
ATOM 1549 C CA . ASN A 1 195 ? -8.082 -26.032 36.617 1.00 56.59 195 ASN A CA 1
ATOM 1550 C C . ASN A 1 195 ? -9.269 -25.303 35.934 1.00 56.59 195 ASN A C 1
ATOM 1552 O O . ASN A 1 195 ? -10.142 -25.932 35.331 1.00 56.59 195 ASN A O 1
ATOM 1556 N N . LEU A 1 196 ? -9.254 -23.965 35.947 1.00 44.34 196 LEU A N 1
ATOM 1557 C CA . LEU A 1 196 ? -10.095 -23.145 35.068 1.00 44.34 196 LEU A CA 1
ATOM 1558 C C . LEU A 1 196 ? -9.333 -22.829 33.767 1.00 44.34 196 LEU A C 1
ATOM 1560 O O . LEU A 1 196 ? -8.272 -22.202 33.831 1.00 44.34 196 LEU A O 1
ATOM 1564 N N . PRO A 1 197 ? -9.838 -23.234 32.585 1.00 52.91 197 PRO A N 1
ATOM 1565 C CA . PRO A 1 197 ? -9.221 -22.878 31.318 1.00 52.91 197 PRO A CA 1
ATOM 1566 C C . PRO A 1 197 ? -9.360 -21.373 31.075 1.00 52.91 197 PRO A C 1
ATOM 1568 O O . PRO A 1 197 ? -10.442 -20.802 31.220 1.00 52.91 197 PRO A O 1
ATOM 1571 N N . ALA A 1 198 ? -8.244 -20.755 30.692 1.00 41.22 198 ALA A N 1
ATOM 1572 C CA . ALA A 1 198 ? -8.163 -19.381 30.230 1.00 41.22 198 ALA A CA 1
ATOM 1573 C C . ALA A 1 198 ? -9.245 -19.107 29.172 1.00 41.22 198 ALA A C 1
ATOM 1575 O O . ALA A 1 198 ? -9.222 -19.669 28.077 1.00 41.22 198 ALA A O 1
ATOM 1576 N N . LEU A 1 199 ? -10.208 -18.256 29.523 1.00 41.03 199 LEU A N 1
ATOM 1577 C CA . LEU A 1 199 ? -11.111 -17.646 28.560 1.00 41.03 199 LEU A CA 1
ATOM 1578 C C . LEU A 1 199 ? -10.305 -16.594 27.801 1.00 41.03 199 LEU A C 1
ATOM 1580 O O . LEU A 1 199 ? -9.977 -15.540 28.340 1.00 41.03 199 LEU A O 1
ATOM 1584 N N . GLU A 1 200 ? -9.958 -16.920 26.561 1.00 51.81 200 GLU A N 1
ATOM 1585 C CA . GLU A 1 200 ? -9.408 -15.963 25.609 1.00 51.81 200 GLU A CA 1
ATOM 1586 C C . GLU A 1 200 ? -10.434 -14.841 25.365 1.00 51.81 200 GLU A C 1
ATOM 1588 O O . GLU A 1 200 ? -11.588 -15.131 25.017 1.00 51.81 200 GLU A O 1
ATOM 1593 N N . PRO A 1 201 ? -10.063 -13.558 25.532 1.00 43.94 201 PRO A N 1
ATOM 1594 C CA . PRO A 1 201 ? -10.938 -12.460 25.163 1.00 43.94 201 PRO A CA 1
ATOM 1595 C C . PRO A 1 201 ? -11.080 -12.427 23.638 1.00 43.94 201 PRO A C 1
ATOM 1597 O O . PRO A 1 201 ? -10.138 -12.173 22.891 1.00 43.94 201 PRO A O 1
ATOM 1600 N N . THR A 1 202 ? -12.296 -12.707 23.176 1.00 41.34 202 THR A N 1
ATOM 1601 C CA . THR A 1 202 ? -12.707 -12.493 21.787 1.00 41.34 202 THR A CA 1
ATOM 1602 C C . THR A 1 202 ? -12.744 -10.981 21.519 1.00 41.34 202 THR A C 1
ATOM 1604 O O . THR A 1 202 ? -13.361 -10.263 22.309 1.00 41.34 202 THR A O 1
ATOM 1607 N N . PRO A 1 203 ? -12.135 -10.467 20.435 1.00 42.00 203 PRO A N 1
ATOM 1608 C CA . PRO A 1 203 ? -12.136 -9.040 20.144 1.00 42.00 203 PRO A CA 1
ATOM 1609 C C . PRO A 1 203 ? -13.536 -8.615 19.688 1.00 42.00 203 PRO A C 1
ATOM 1611 O O . PRO A 1 203 ? -13.971 -8.931 18.582 1.00 42.00 203 PRO A O 1
ATOM 1614 N N . GLN A 1 204 ? -14.257 -7.908 20.557 1.00 36.97 204 GLN A N 1
ATOM 1615 C CA . GLN A 1 204 ? -15.455 -7.163 20.185 1.00 36.97 204 GLN A CA 1
ATOM 1616 C C . GLN A 1 204 ? -15.037 -5.757 19.756 1.00 36.97 204 GLN A C 1
ATOM 1618 O O . GLN A 1 204 ? -14.691 -4.912 20.579 1.00 36.97 204 GLN A O 1
ATOM 1623 N N . SER A 1 205 ? -15.077 -5.515 18.449 1.00 41.69 205 SER A N 1
ATOM 1624 C CA . SER A 1 205 ? -15.039 -4.185 17.850 1.00 41.69 205 SER A CA 1
ATOM 1625 C C . SER A 1 205 ? -16.294 -3.410 18.261 1.00 41.69 205 SER A C 1
ATOM 1627 O O . SER A 1 205 ? -17.408 -3.693 17.819 1.00 41.69 205 SER A O 1
ATOM 1629 N N . LYS A 1 206 ? -16.108 -2.434 19.150 1.00 47.03 206 LYS A N 1
ATOM 1630 C CA . LYS A 1 206 ? -17.140 -1.508 19.613 1.00 47.03 206 LYS A CA 1
ATOM 1631 C C . LYS A 1 206 ? -17.091 -0.263 18.725 1.00 47.03 206 LYS A C 1
ATOM 1633 O O . LYS A 1 206 ? -16.223 0.584 18.895 1.00 47.03 206 LYS A O 1
ATOM 1638 N N . ALA A 1 207 ? -17.991 -0.206 17.747 1.00 46.72 207 ALA A N 1
ATOM 1639 C CA . ALA A 1 207 ? -18.263 0.999 16.974 1.00 46.72 207 ALA A CA 1
ATOM 1640 C C . ALA A 1 207 ? -19.031 1.999 17.851 1.00 46.72 207 ALA A C 1
ATOM 1642 O O . ALA A 1 207 ? -20.001 1.637 18.521 1.00 46.72 207 ALA A O 1
ATOM 1643 N N . GLU A 1 208 ? -18.572 3.246 17.856 1.00 48.53 208 GLU A N 1
ATOM 1644 C CA . GLU A 1 208 ? -19.239 4.368 18.501 1.00 48.53 208 GLU A CA 1
ATOM 1645 C C . GLU A 1 208 ? -20.493 4.755 17.708 1.00 48.53 208 GLU A C 1
ATOM 1647 O O . GLU A 1 208 ? -20.433 5.124 16.538 1.00 48.53 208 GLU A O 1
ATOM 1652 N N . THR A 1 209 ? -21.651 4.655 18.359 1.00 44.12 209 THR A N 1
ATOM 1653 C CA . THR A 1 209 ? -22.936 5.155 17.865 1.00 44.12 209 THR A CA 1
ATOM 1654 C C . THR A 1 209 ? -23.190 6.552 18.420 1.00 44.12 209 THR A C 1
ATOM 1656 O O . THR A 1 209 ? -23.527 6.694 19.596 1.00 44.12 209 THR A O 1
ATOM 1659 N N . GLY A 1 210 ? -23.080 7.569 17.566 1.00 50.81 210 GLY A N 1
ATOM 1660 C CA . GLY A 1 210 ? -23.734 8.862 17.757 1.00 50.81 210 GLY A CA 1
ATOM 1661 C C . GLY A 1 210 ? -25.078 8.870 17.027 1.00 50.81 210 GLY A C 1
ATOM 1662 O O . GLY A 1 210 ? -25.108 8.842 15.801 1.00 50.81 210 GLY A O 1
ATOM 1663 N N . ALA A 1 211 ? -26.183 8.886 17.774 1.00 55.94 211 ALA A N 1
ATOM 1664 C CA . ALA A 1 211 ? -27.475 9.378 17.285 1.00 55.94 211 ALA A CA 1
ATOM 1665 C C . ALA A 1 211 ? -27.401 10.921 17.306 1.00 55.94 211 ALA A C 1
ATOM 1667 O O . ALA A 1 211 ? -26.770 11.473 18.201 1.00 55.94 211 ALA A O 1
ATOM 1668 N N . GLU A 1 212 ? -27.914 11.669 16.329 1.00 56.34 212 GLU A N 1
ATOM 1669 C CA . GLU A 1 212 ? -29.347 11.880 16.113 1.00 56.34 212 GLU A CA 1
ATOM 1670 C C . GLU A 1 212 ? -29.690 12.264 14.651 1.00 56.34 212 GLU A C 1
ATOM 1672 O O . GLU A 1 212 ? -29.009 13.060 14.010 1.00 56.34 212 GLU A O 1
ATOM 1677 N N . ASP A 1 213 ? -30.826 11.712 14.204 1.00 47.97 213 ASP A N 1
ATOM 1678 C CA . ASP A 1 213 ? -31.821 12.259 13.270 1.00 47.97 213 ASP A CA 1
ATOM 1679 C C . ASP A 1 213 ? -31.507 12.480 11.779 1.00 47.97 213 ASP A C 1
ATOM 1681 O O . ASP A 1 213 ? -31.270 13.586 11.294 1.00 47.97 213 ASP A O 1
ATOM 1685 N N . GLY A 1 214 ? -31.736 11.405 11.010 1.00 52.22 214 GLY A N 1
ATOM 1686 C CA . GLY A 1 214 ? -31.989 11.469 9.568 1.00 52.22 214 GLY A CA 1
ATOM 1687 C C . GLY A 1 214 ? -31.893 10.130 8.838 1.00 52.22 214 GLY A C 1
ATOM 1688 O O . GLY A 1 214 ? -31.268 10.075 7.789 1.00 52.22 214 GLY A O 1
ATOM 1689 N N . ASN A 1 215 ? -32.466 9.051 9.389 1.00 58.97 215 ASN A N 1
ATOM 1690 C CA . ASN A 1 215 ? -32.380 7.670 8.886 1.00 58.97 215 ASN A CA 1
ATOM 1691 C C . ASN A 1 215 ? -33.053 7.463 7.505 1.00 58.97 215 ASN A C 1
ATOM 1693 O O . ASN A 1 215 ? -34.105 6.828 7.408 1.00 58.97 215 ASN A O 1
ATOM 1697 N N . SER A 1 216 ? -32.439 7.982 6.440 1.00 54.94 216 SER A N 1
ATOM 1698 C CA . SER A 1 216 ? -32.439 7.319 5.136 1.00 54.94 216 SER A CA 1
ATOM 1699 C C . SER A 1 216 ? -31.213 6.419 5.141 1.00 54.94 216 SER A C 1
ATOM 1701 O O . SER A 1 216 ? -30.108 6.870 4.870 1.00 54.94 216 SER A O 1
ATOM 1703 N N . SER A 1 217 ? -31.398 5.166 5.557 1.00 60.41 217 SER A N 1
ATOM 1704 C CA . SER A 1 217 ? -30.397 4.100 5.441 1.00 60.41 217 SER A CA 1
ATOM 1705 C C . SER A 1 217 ? -30.251 3.716 3.964 1.00 60.41 217 SER A C 1
ATOM 1707 O O . SER A 1 217 ? -30.517 2.579 3.574 1.00 60.41 217 SER A O 1
ATOM 1709 N N . ASP A 1 218 ? -29.908 4.686 3.125 1.00 62.59 218 ASP A N 1
ATOM 1710 C CA . ASP A 1 218 ? -29.312 4.401 1.837 1.00 62.59 218 ASP A CA 1
ATOM 1711 C C . ASP A 1 218 ? -27.902 3.931 2.175 1.00 62.59 218 ASP A C 1
ATOM 1713 O O . ASP A 1 218 ? -27.060 4.732 2.556 1.00 62.59 218 ASP A O 1
ATOM 1717 N N . ASP A 1 219 ? -27.701 2.610 2.174 1.00 82.00 219 ASP A N 1
ATOM 1718 C CA . ASP A 1 219 ? -26.383 1.979 2.253 1.00 82.00 219 ASP A CA 1
ATOM 1719 C C . ASP A 1 219 ? -25.464 2.681 1.248 1.00 82.00 219 ASP A C 1
ATOM 1721 O O . ASP A 1 219 ? -25.529 2.374 0.049 1.00 82.00 219 ASP A O 1
ATOM 1725 N N . ASP A 1 220 ? -24.671 3.638 1.735 1.00 86.88 220 ASP A N 1
ATOM 1726 C CA . ASP A 1 220 ? -23.737 4.400 0.926 1.00 86.88 220 ASP A CA 1
ATOM 1727 C C . ASP A 1 220 ? -22.813 3.394 0.244 1.00 86.88 220 ASP A C 1
ATOM 1729 O O . ASP A 1 220 ? -22.156 2.558 0.877 1.00 86.88 220 ASP A O 1
ATOM 1733 N N . GLU A 1 221 ? -22.854 3.390 -1.082 1.00 92.88 221 GLU A N 1
ATOM 1734 C CA . GLU A 1 221 ? -22.099 2.433 -1.863 1.00 92.88 221 GLU A CA 1
ATOM 1735 C C . GLU A 1 221 ? -20.615 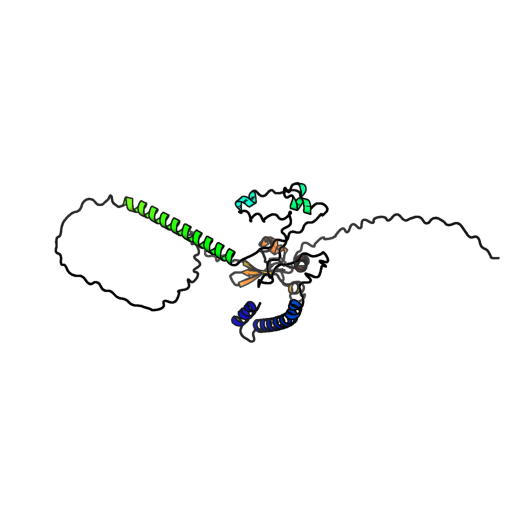2.786 -1.779 1.00 92.88 221 GLU A C 1
ATOM 1737 O O . GLU A 1 221 ? -20.137 3.737 -2.397 1.00 92.88 221 GLU A O 1
ATOM 1742 N N . GLU A 1 222 ? -19.884 2.011 -0.986 1.00 94.94 222 GLU A N 1
ATOM 1743 C CA . GLU A 1 222 ? -18.448 2.172 -0.834 1.00 94.94 222 GLU A CA 1
ATOM 1744 C C . GLU A 1 222 ? -17.718 1.405 -1.939 1.00 94.94 222 GLU A C 1
ATOM 1746 O O . GLU A 1 222 ? -17.884 0.190 -2.096 1.00 94.94 222 GLU A O 1
ATOM 1751 N N . TRP A 1 223 ? -16.890 2.124 -2.698 1.00 96.69 223 TRP A N 1
ATOM 1752 C CA . TRP A 1 223 ? -16.062 1.584 -3.772 1.00 96.69 223 TRP A CA 1
ATOM 1753 C C . TRP A 1 223 ? -14.603 1.527 -3.335 1.00 96.69 223 TRP A C 1
ATOM 1755 O O . TRP A 1 223 ? -14.006 2.538 -2.975 1.00 96.69 223 TRP A O 1
ATOM 1765 N N . THR A 1 224 ? -14.002 0.342 -3.424 1.00 96.69 224 THR A N 1
ATOM 1766 C CA . THR A 1 224 ? -12.587 0.128 -3.090 1.00 96.69 224 THR A CA 1
ATOM 1767 C C . THR A 1 224 ? -11.815 -0.347 -4.313 1.00 96.69 224 THR A C 1
ATOM 1769 O O . THR A 1 224 ? -12.334 -1.100 -5.143 1.00 96.69 224 THR A O 1
ATOM 1772 N N . LEU A 1 225 ? -10.566 0.104 -4.461 1.00 97.44 225 LEU A N 1
ATOM 1773 C CA . LEU A 1 225 ? -9.711 -0.347 -5.555 1.00 97.44 225 LEU A CA 1
ATOM 1774 C C . LEU A 1 225 ? -9.364 -1.818 -5.323 1.00 97.44 225 LEU A C 1
ATOM 1776 O O . LEU A 1 225 ? -8.621 -2.153 -4.404 1.00 97.44 225 LEU A O 1
ATOM 1780 N N . SER A 1 226 ? -9.896 -2.705 -6.162 1.00 97.44 226 SER A N 1
ATOM 1781 C CA . SER A 1 226 ? -9.662 -4.139 -6.017 1.00 97.44 226 SER A CA 1
ATOM 1782 C C . SER A 1 226 ? -8.293 -4.536 -6.556 1.00 97.44 226 SER A C 1
ATOM 1784 O O . SER A 1 226 ? -7.591 -5.311 -5.909 1.00 97.44 226 SER A O 1
ATOM 1786 N N . ARG A 1 227 ? -7.923 -4.045 -7.748 1.00 97.06 227 ARG A N 1
ATOM 1787 C CA . ARG A 1 227 ? -6.603 -4.280 -8.351 1.00 97.06 227 ARG A CA 1
ATOM 1788 C C . ARG A 1 227 ? -6.319 -3.348 -9.524 1.00 97.06 227 ARG A C 1
ATOM 1790 O O . ARG A 1 227 ? -7.234 -2.855 -10.187 1.00 97.06 227 ARG A O 1
ATOM 1797 N N . VAL A 1 228 ? -5.037 -3.224 -9.851 1.00 97.62 228 VAL A N 1
ATOM 1798 C CA . VAL A 1 228 ? -4.572 -2.690 -11.135 1.00 97.62 228 VAL A CA 1
ATOM 1799 C C . VAL A 1 228 ? -4.511 -3.824 -12.167 1.00 97.62 228 VAL A C 1
ATOM 1801 O O . VAL A 1 228 ? -4.087 -4.941 -11.856 1.00 97.62 228 VAL A O 1
ATOM 1804 N N . CYS A 1 229 ? -4.954 -3.562 -13.396 1.00 97.12 229 CYS A N 1
ATOM 1805 C CA . CYS A 1 229 ? -4.794 -4.479 -14.524 1.00 97.12 229 CYS A CA 1
ATOM 1806 C C . CYS A 1 229 ? -3.310 -4.760 -14.770 1.00 97.12 229 CYS A C 1
ATOM 1808 O O . CYS A 1 229 ? -2.487 -3.862 -14.682 1.00 97.12 229 CYS A O 1
ATOM 1810 N N . THR A 1 230 ? -2.963 -5.989 -15.128 1.00 96.50 230 THR A N 1
ATOM 1811 C CA . THR A 1 230 ? -1.588 -6.359 -15.484 1.00 96.50 230 THR A CA 1
ATOM 1812 C C . THR A 1 230 ? -1.207 -5.852 -16.880 1.00 96.50 230 THR A C 1
ATOM 1814 O O . THR A 1 230 ? -2.059 -5.665 -17.753 1.00 96.50 230 THR A O 1
ATOM 1817 N N . LEU A 1 231 ? 0.100 -5.740 -17.154 1.00 95.81 231 LEU A N 1
ATOM 1818 C CA . LEU A 1 231 ? 0.629 -5.420 -18.490 1.00 95.81 231 LEU A CA 1
ATOM 1819 C C . LEU A 1 231 ? 0.057 -6.315 -19.599 1.00 95.81 231 LEU A C 1
ATOM 1821 O O . LEU A 1 231 ? -0.189 -5.850 -20.714 1.00 95.81 231 LEU A O 1
ATOM 1825 N N . GLN A 1 232 ? -0.138 -7.601 -19.304 1.00 95.38 232 GLN A N 1
ATOM 1826 C CA . GLN A 1 232 ? -0.681 -8.554 -20.264 1.00 95.38 232 GLN A CA 1
ATOM 1827 C C . GLN A 1 232 ? -2.152 -8.259 -20.567 1.00 95.38 232 GLN A C 1
ATOM 1829 O O . GLN A 1 232 ? -2.533 -8.289 -21.734 1.00 95.38 232 GLN A O 1
ATOM 1834 N N . GLU A 1 233 ? -2.963 -7.936 -19.558 1.00 96.25 233 GLU A N 1
ATOM 1835 C CA . GLU A 1 233 ? -4.374 -7.570 -19.741 1.00 96.25 233 GLU A CA 1
ATOM 1836 C C . GLU A 1 233 ? -4.516 -6.284 -20.565 1.00 96.25 233 GLU A C 1
ATOM 1838 O O . GLU A 1 233 ? -5.291 -6.250 -21.518 1.00 96.25 233 GLU A O 1
ATOM 1843 N N . ILE A 1 234 ? -3.698 -5.265 -20.276 1.00 96.19 234 ILE A N 1
ATOM 1844 C CA . ILE A 1 234 ? -3.720 -3.974 -20.986 1.00 96.19 234 ILE A CA 1
ATOM 1845 C C . ILE A 1 234 ? -3.333 -4.138 -22.466 1.00 96.19 234 ILE A C 1
ATOM 1847 O O . ILE A 1 234 ? -3.930 -3.512 -23.345 1.00 96.19 234 ILE A O 1
ATOM 1851 N N . ARG A 1 235 ? -2.335 -4.984 -22.758 1.00 95.44 235 ARG A N 1
ATOM 1852 C CA . ARG A 1 235 ? -1.805 -5.199 -24.119 1.00 95.44 235 ARG A CA 1
ATOM 1853 C C . ARG A 1 235 ? -2.567 -6.250 -24.926 1.00 95.44 235 ARG A C 1
ATOM 1855 O O . ARG A 1 235 ? -2.289 -6.403 -26.114 1.00 95.44 235 ARG A O 1
ATOM 1862 N N . SER A 1 236 ? -3.475 -7.006 -24.309 1.00 94.38 236 SER A N 1
ATOM 1863 C CA . SER A 1 236 ? -4.137 -8.135 -24.967 1.00 94.38 236 SER A CA 1
ATOM 1864 C C . SER A 1 236 ? -5.157 -7.662 -26.012 1.00 94.38 236 SER A C 1
ATOM 1866 O O . SER A 1 236 ? -6.198 -7.120 -25.645 1.00 94.38 236 SER A O 1
ATOM 1868 N N . PRO A 1 237 ? -4.947 -7.938 -27.315 1.00 84.38 237 PRO A N 1
ATOM 1869 C CA . PRO A 1 237 ? -5.824 -7.445 -28.381 1.00 84.38 237 PRO A CA 1
ATOM 1870 C C . PRO A 1 237 ? -7.210 -8.113 -28.406 1.00 84.38 237 PRO A C 1
ATOM 1872 O O . PRO A 1 237 ? -8.118 -7.613 -29.059 1.00 84.38 237 PRO A O 1
ATOM 1875 N N . GLY A 1 238 ? -7.380 -9.254 -27.726 1.00 82.44 238 GLY A N 1
ATOM 1876 C CA . GLY A 1 238 ? -8.627 -10.032 -27.709 1.00 82.44 238 GLY A CA 1
ATOM 1877 C C . GLY A 1 238 ? -9.448 -9.925 -26.422 1.00 82.44 238 GLY A C 1
ATOM 1878 O O . GLY A 1 238 ? -10.463 -10.603 -26.307 1.00 82.44 238 GLY A O 1
ATOM 1879 N N . GLY A 1 239 ? -9.007 -9.124 -25.451 1.00 78.94 239 GLY A N 1
ATOM 1880 C CA . GLY A 1 239 ? -9.622 -9.045 -24.120 1.00 78.94 239 GLY A CA 1
ATOM 1881 C C . GLY A 1 239 ? -9.423 -7.690 -23.455 1.00 78.94 239 GLY A C 1
ATOM 1882 O O . GLY A 1 239 ? -9.333 -7.616 -22.235 1.00 78.94 239 GLY A O 1
ATOM 1883 N N . GLN A 1 240 ? -9.294 -6.637 -24.262 1.00 88.44 240 GLN A N 1
ATOM 1884 C CA . GLN A 1 240 ? -9.018 -5.299 -23.770 1.00 88.44 240 GLN A CA 1
ATOM 1885 C C . GLN A 1 240 ? -10.195 -4.805 -22.927 1.00 88.44 240 GLN A C 1
ATOM 1887 O O . GLN A 1 240 ? -11.312 -4.649 -23.420 1.00 88.44 240 GLN A O 1
ATOM 1892 N N . LEU A 1 241 ? -9.936 -4.598 -21.640 1.00 96.06 241 LEU A N 1
ATOM 1893 C CA . LEU A 1 241 ? -10.906 -4.035 -20.714 1.00 96.06 241 LEU A CA 1
ATOM 1894 C C . LEU A 1 241 ? -11.121 -2.571 -21.099 1.00 96.06 241 LEU A C 1
ATOM 1896 O O . LEU A 1 241 ? -10.159 -1.811 -21.170 1.00 96.06 241 LEU A O 1
ATOM 1900 N N . THR A 1 242 ? -12.359 -2.183 -21.387 1.00 97.19 242 THR A N 1
ATOM 1901 C CA . THR A 1 242 ? -12.730 -0.789 -21.651 1.00 97.19 242 THR A CA 1
ATOM 1902 C C . THR A 1 242 ? -13.180 -0.116 -20.362 1.00 97.19 242 THR A C 1
ATOM 1904 O O . THR A 1 242 ? -13.695 -0.784 -19.470 1.00 97.19 242 THR A O 1
ATOM 1907 N N . CYS A 1 243 ? -12.964 1.193 -20.267 1.00 98.00 243 CYS A N 1
ATOM 1908 C CA . CYS A 1 243 ? -13.490 2.021 -19.188 1.00 98.00 243 CYS A CA 1
ATOM 1909 C C . CYS A 1 243 ? -15.026 1.960 -19.173 1.00 98.00 243 CYS A C 1
ATOM 1911 O O . CYS A 1 243 ? -15.645 2.068 -20.231 1.00 98.00 243 CYS A O 1
ATOM 1913 N N . ASP A 1 244 ? -15.620 1.814 -17.990 1.00 97.88 244 ASP A N 1
ATOM 1914 C CA . ASP A 1 244 ? -17.074 1.777 -17.796 1.00 97.88 244 ASP A CA 1
ATOM 1915 C C . ASP A 1 244 ? -17.679 3.191 -17.659 1.00 97.88 244 ASP A C 1
ATOM 1917 O O . ASP A 1 244 ? -18.896 3.352 -17.696 1.00 97.88 244 ASP A O 1
ATOM 1921 N N . ALA A 1 245 ? -16.842 4.234 -17.571 1.00 97.00 245 ALA A N 1
ATOM 1922 C CA . ALA A 1 245 ? -17.298 5.621 -17.525 1.00 97.00 245 ALA A CA 1
ATOM 1923 C C . ALA A 1 245 ? -18.022 6.049 -18.813 1.00 97.00 245 ALA A C 1
ATOM 1925 O O . ALA A 1 245 ? -17.582 5.758 -19.933 1.00 97.00 245 ALA A O 1
ATOM 1926 N N . ASP A 1 246 ? -19.094 6.825 -18.647 1.00 96.38 246 ASP A N 1
ATOM 1927 C CA . ASP A 1 246 ? -19.922 7.307 -19.748 1.00 96.38 246 ASP A CA 1
ATOM 1928 C C . ASP A 1 246 ? -19.085 8.040 -20.809 1.00 96.38 246 ASP A C 1
ATOM 1930 O O . ASP A 1 246 ? -18.418 9.041 -20.544 1.00 96.38 246 ASP A O 1
ATOM 1934 N N . ASN A 1 247 ? -19.165 7.568 -22.056 1.00 94.94 247 ASN A N 1
ATOM 1935 C CA . ASN A 1 247 ? -18.428 8.096 -23.213 1.00 94.94 247 ASN A CA 1
ATOM 1936 C C . ASN A 1 247 ? -16.896 7.927 -23.167 1.00 94.94 247 ASN A C 1
ATOM 1938 O O . ASN A 1 247 ? -16.191 8.581 -23.942 1.00 94.94 247 ASN A O 1
ATOM 1942 N N . CYS A 1 248 ? -16.356 7.034 -22.334 1.00 96.62 248 CYS A N 1
ATOM 1943 C CA . CYS A 1 248 ? -14.930 6.719 -22.331 1.00 96.62 248 CYS A CA 1
ATOM 1944 C C . CYS A 1 248 ? -14.643 5.382 -23.031 1.00 96.62 248 CYS A C 1
ATOM 1946 O O . CYS A 1 248 ? -14.801 4.312 -22.463 1.00 96.62 248 CYS A O 1
ATOM 1948 N N . ALA A 1 249 ? -14.148 5.425 -24.271 1.00 96.00 249 ALA A N 1
ATOM 1949 C CA . ALA A 1 249 ? -13.772 4.220 -25.027 1.00 96.00 249 ALA A CA 1
ATOM 1950 C C . ALA A 1 249 ? -12.313 3.769 -24.793 1.00 96.00 249 ALA A C 1
ATOM 1952 O O . ALA A 1 249 ? -11.744 3.046 -25.612 1.00 96.00 249 ALA A O 1
ATOM 1953 N N . ARG A 1 250 ? -11.664 4.258 -23.730 1.00 96.19 250 ARG A N 1
ATOM 1954 C CA . ARG A 1 250 ? -10.251 3.967 -23.452 1.00 96.19 250 ARG A CA 1
ATOM 1955 C C . ARG A 1 250 ? -10.082 2.647 -22.719 1.00 96.19 250 ARG A C 1
ATOM 1957 O O . ARG A 1 250 ? -11.025 2.111 -22.143 1.00 96.19 250 ARG A O 1
ATOM 1964 N N . VAL A 1 251 ? -8.850 2.155 -22.728 1.00 97.31 251 VAL A N 1
ATOM 1965 C CA . VAL A 1 251 ? -8.448 0.953 -21.998 1.00 97.31 251 VAL A CA 1
ATOM 1966 C C . VAL A 1 251 ? -8.495 1.234 -20.500 1.00 97.31 251 VAL A C 1
ATOM 1968 O O . VAL A 1 251 ? -7.955 2.240 -20.042 1.00 97.31 251 VAL A O 1
ATOM 1971 N N . ALA A 1 252 ? -9.144 0.357 -19.745 1.00 97.94 252 ALA A N 1
ATOM 1972 C CA . ALA A 1 252 ? -9.163 0.411 -18.296 1.00 97.94 252 ALA A CA 1
ATOM 1973 C C . ALA A 1 252 ? -7.854 -0.137 -17.714 1.00 97.94 252 ALA A C 1
ATOM 1975 O O . ALA A 1 252 ? -7.371 -1.199 -18.118 1.00 97.94 252 ALA A O 1
ATOM 1976 N N . CYS A 1 253 ? -7.304 0.578 -16.736 1.00 97.69 253 CYS A N 1
ATOM 1977 C CA . CYS A 1 253 ? -6.114 0.176 -15.989 1.00 97.69 253 CYS A CA 1
ATOM 1978 C C . CYS A 1 253 ? -6.412 -0.205 -14.539 1.00 97.69 253 CYS A C 1
ATOM 1980 O O . CYS A 1 253 ? -5.564 -0.831 -13.913 1.00 97.69 253 CYS A O 1
ATOM 1982 N N . SER A 1 254 ? -7.584 0.131 -14.004 1.00 97.81 254 SER A N 1
ATOM 1983 C CA . SER A 1 254 ? -7.990 -0.226 -12.644 1.00 97.81 254 SER A CA 1
ATOM 1984 C C . SER A 1 254 ? -9.368 -0.872 -12.616 1.00 97.81 254 SER A C 1
ATOM 1986 O O . SER A 1 254 ? -10.230 -0.571 -13.446 1.00 97.81 254 SER A O 1
ATOM 1988 N N . ILE A 1 255 ? -9.557 -1.776 -11.654 1.00 98.12 255 ILE A N 1
ATOM 1989 C CA . ILE A 1 255 ? -10.838 -2.414 -11.356 1.00 98.12 255 ILE A CA 1
ATOM 1990 C C . ILE A 1 255 ? -11.193 -2.094 -9.909 1.00 98.12 255 ILE A C 1
ATOM 1992 O O . ILE A 1 255 ? -10.468 -2.457 -8.979 1.00 98.12 255 ILE A O 1
ATOM 1996 N N . TRP A 1 256 ? -12.319 -1.421 -9.741 1.00 97.62 256 TRP A N 1
ATOM 1997 C CA . TRP A 1 256 ? -12.923 -1.067 -8.468 1.00 97.62 256 TRP A CA 1
ATOM 1998 C C . TRP A 1 256 ? -14.024 -2.060 -8.148 1.00 97.62 256 TRP A C 1
ATOM 2000 O O . TRP A 1 256 ? -14.664 -2.590 -9.056 1.00 97.62 256 TRP A O 1
ATOM 2010 N N . LYS A 1 257 ? -14.227 -2.326 -6.862 1.00 98.00 257 LYS A N 1
ATOM 2011 C CA . LYS A 1 257 ? -15.258 -3.237 -6.388 1.00 98.00 257 LYS A CA 1
ATOM 2012 C C . LYS A 1 257 ? -16.086 -2.564 -5.309 1.00 98.00 257 LYS A C 1
ATOM 2014 O O . LYS A 1 257 ? -15.519 -2.031 -4.352 1.00 98.00 257 LYS A O 1
ATOM 2019 N N . SER A 1 258 ? -17.403 -2.600 -5.466 1.00 97.19 258 SER A N 1
ATOM 2020 C CA . SER A 1 258 ? -18.307 -2.103 -4.437 1.00 97.19 258 SER A CA 1
ATOM 2021 C C . SER A 1 258 ? -18.465 -3.115 -3.306 1.00 97.19 258 SER A C 1
ATOM 2023 O O . SER A 1 258 ? -18.256 -4.324 -3.480 1.00 97.19 258 SER A O 1
ATOM 2025 N N . ASN A 1 259 ? -18.900 -2.641 -2.141 1.00 95.00 259 ASN A N 1
ATOM 2026 C CA . ASN A 1 259 ? -19.328 -3.492 -1.027 1.00 95.00 259 ASN A CA 1
ATOM 2027 C C . ASN A 1 259 ? -20.470 -4.470 -1.402 1.00 95.00 259 ASN A C 1
ATOM 2029 O O . ASN A 1 259 ? -20.660 -5.484 -0.729 1.00 95.00 259 ASN A O 1
ATOM 2033 N N . ARG A 1 260 ? -21.179 -4.227 -2.514 1.00 94.44 260 ARG A N 1
ATOM 2034 C CA . ARG A 1 260 ? -22.218 -5.106 -3.087 1.00 94.44 260 ARG A CA 1
ATOM 2035 C C . ARG A 1 260 ? -21.677 -6.136 -4.083 1.00 94.44 260 ARG A C 1
ATOM 2037 O O . ARG A 1 260 ? -22.416 -7.012 -4.530 1.00 94.44 260 ARG A O 1
ATOM 2044 N N . GLY A 1 261 ? -20.382 -6.076 -4.392 1.00 95.25 261 GLY A N 1
ATOM 2045 C CA . GLY A 1 261 ? -19.698 -7.006 -5.286 1.00 95.25 261 GLY A CA 1
ATOM 2046 C C . GLY A 1 261 ? -19.778 -6.641 -6.766 1.00 95.25 261 GLY A C 1
ATOM 2047 O O . GLY A 1 261 ? -19.394 -7.467 -7.595 1.00 95.25 261 GLY A O 1
ATOM 2048 N N . GLU A 1 262 ? -20.246 -5.438 -7.095 1.00 97.44 262 GLU A N 1
ATOM 2049 C CA . GLU A 1 2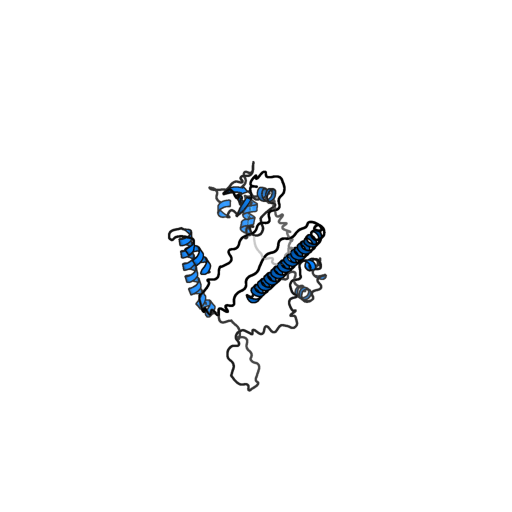62 ? -20.200 -4.906 -8.455 1.00 97.44 262 GLU A CA 1
ATOM 2050 C C . GLU A 1 262 ? -18.766 -4.503 -8.806 1.00 97.44 262 GLU A C 1
ATOM 2052 O O . GLU A 1 262 ? -17.992 -4.119 -7.930 1.00 97.44 262 GLU A O 1
ATOM 2057 N N . GLU A 1 263 ? -18.394 -4.624 -10.080 1.00 97.88 263 GLU A N 1
ATOM 2058 C CA . GLU A 1 263 ? -17.067 -4.247 -10.567 1.00 97.88 263 GLU A CA 1
ATOM 2059 C C . GLU A 1 263 ? -17.178 -3.065 -11.527 1.00 97.88 263 GLU A C 1
ATOM 2061 O O . GLU A 1 263 ? -18.013 -3.081 -12.430 1.00 97.88 263 GLU A O 1
ATOM 2066 N N . TRP A 1 264 ? -16.300 -2.078 -11.355 1.00 98.00 264 TRP A N 1
ATOM 2067 C CA . TRP A 1 264 ? -16.220 -0.886 -12.193 1.00 98.00 264 TRP A CA 1
ATOM 2068 C C . TRP A 1 264 ? -14.804 -0.698 -12.724 1.00 98.00 264 TRP A C 1
ATOM 2070 O O . TRP A 1 264 ? -13.833 -0.636 -11.965 1.00 98.00 264 TRP A O 1
ATOM 2080 N N . LYS A 1 265 ? -14.660 -0.606 -14.043 1.00 98.06 265 LYS A N 1
ATOM 2081 C CA . LYS A 1 265 ? -13.365 -0.501 -14.717 1.00 98.06 265 LYS A CA 1
ATOM 2082 C C . LYS A 1 265 ? -13.096 0.944 -15.090 1.00 98.06 265 LYS A C 1
ATOM 2084 O O . LYS A 1 265 ? -13.897 1.569 -15.779 1.00 98.06 265 LYS A O 1
ATOM 2089 N N . SER A 1 266 ? -11.938 1.468 -14.704 1.00 98.19 266 SER A N 1
ATOM 2090 C CA . SER A 1 266 ? -11.576 2.859 -14.983 1.00 98.19 266 SER A CA 1
ATOM 2091 C C . SER A 1 266 ? -10.261 2.968 -15.754 1.00 98.19 266 SER A C 1
ATOM 2093 O O . SER A 1 266 ? -9.312 2.212 -15.530 1.00 98.19 266 SER A O 1
ATOM 2095 N N . CYS A 1 267 ? -10.211 3.889 -16.719 1.00 98.12 267 CYS A N 1
ATOM 2096 C CA . CYS A 1 267 ? -8.960 4.307 -17.358 1.00 98.12 267 CYS A CA 1
ATOM 2097 C C . CYS A 1 267 ? -8.201 5.294 -16.459 1.00 98.12 267 CYS A C 1
ATOM 2099 O O . CYS A 1 267 ? -8.771 5.822 -15.506 1.00 98.12 267 CYS A O 1
ATOM 2101 N N . LEU A 1 268 ? -6.940 5.594 -16.788 1.00 97.44 268 LEU A N 1
ATOM 2102 C CA . LEU A 1 268 ? -6.099 6.445 -15.939 1.00 97.44 268 LEU A CA 1
ATOM 2103 C C . LEU A 1 268 ? -6.724 7.831 -15.722 1.00 97.44 268 LEU A C 1
ATOM 2105 O O . LEU A 1 268 ? -6.784 8.316 -14.598 1.00 97.44 268 LEU A O 1
ATOM 2109 N N . ASP A 1 269 ? -7.240 8.443 -16.790 1.00 97.38 269 ASP A N 1
ATOM 2110 C CA . ASP A 1 269 ? -7.772 9.807 -16.720 1.00 97.38 269 ASP A CA 1
ATOM 2111 C C . ASP A 1 269 ? -9.089 9.887 -15.928 1.00 97.38 269 ASP A C 1
ATOM 2113 O O . ASP A 1 269 ? -9.304 10.856 -15.207 1.00 97.38 269 ASP A O 1
ATOM 2117 N N . CYS A 1 270 ? -9.966 8.881 -16.049 1.00 97.81 270 CYS A N 1
ATOM 2118 C CA . CYS A 1 270 ? -11.204 8.817 -15.262 1.00 97.81 270 CYS A CA 1
ATOM 2119 C C . CYS A 1 270 ? -10.889 8.538 -13.790 1.00 97.81 270 CYS A C 1
ATOM 2121 O O . CYS A 1 270 ? -11.440 9.182 -12.909 1.00 97.81 270 CYS A O 1
ATOM 2123 N N . GLN A 1 271 ? -9.940 7.642 -13.516 1.00 96.62 271 GLN A N 1
ATOM 2124 C CA . GLN A 1 271 ? -9.512 7.358 -12.154 1.00 96.62 271 GLN A CA 1
ATOM 2125 C C . GLN A 1 271 ? -8.940 8.599 -11.449 1.00 96.62 271 GLN A C 1
ATOM 2127 O O . GLN A 1 271 ? -9.294 8.867 -10.305 1.00 96.62 271 GLN A O 1
ATOM 2132 N N . GLU A 1 272 ? -8.068 9.363 -12.116 1.00 96.25 272 GLU A N 1
ATOM 2133 C CA . GLU A 1 272 ? -7.526 10.612 -11.563 1.00 96.25 272 GLU A CA 1
ATOM 2134 C C . GLU A 1 272 ? -8.627 11.647 -11.285 1.00 96.25 272 GLU A C 1
ATOM 2136 O O . GLU A 1 272 ? -8.534 12.381 -10.303 1.00 96.25 272 GLU A O 1
ATOM 2141 N N . ALA A 1 273 ? -9.653 11.711 -12.140 1.00 96.50 273 ALA A N 1
ATOM 2142 C CA . ALA A 1 273 ? -10.752 12.663 -12.010 1.00 96.50 273 ALA A CA 1
ATOM 2143 C C . ALA A 1 273 ? -11.741 12.297 -10.893 1.00 96.50 273 ALA A C 1
ATOM 2145 O O . ALA A 1 273 ? -12.164 13.186 -10.157 1.00 96.50 273 ALA A O 1
ATOM 2146 N N . ASP A 1 274 ? -12.091 11.015 -10.772 1.00 95.56 274 ASP A N 1
ATOM 2147 C CA . ASP A 1 274 ? -13.142 10.549 -9.863 1.00 95.56 274 ASP A CA 1
ATOM 2148 C C . ASP A 1 274 ? -12.599 10.216 -8.462 1.00 95.56 274 ASP A C 1
ATOM 2150 O O . ASP A 1 274 ? -13.282 10.440 -7.465 1.00 95.56 274 ASP A O 1
ATOM 2154 N N . PHE A 1 275 ? -11.362 9.709 -8.372 1.00 93.81 275 PHE A N 1
ATOM 2155 C CA . PHE A 1 275 ? -10.772 9.177 -7.131 1.00 93.81 275 PHE A CA 1
ATOM 2156 C C . PHE A 1 275 ? -9.511 9.924 -6.674 1.00 93.81 275 PHE A C 1
ATOM 2158 O O . PHE A 1 275 ? -8.816 9.467 -5.769 1.00 93.81 275 PHE A O 1
ATOM 2165 N N . ASN A 1 276 ? -9.182 11.060 -7.299 1.00 94.12 276 ASN A N 1
ATOM 2166 C CA . ASN A 1 276 ? -7.998 11.868 -6.986 1.00 94.12 276 ASN A CA 1
ATOM 2167 C C . ASN A 1 276 ? -6.652 11.107 -7.075 1.00 94.12 276 ASN A C 1
ATOM 2169 O O . ASN A 1 276 ? -5.667 11.523 -6.462 1.00 94.12 276 ASN A O 1
ATOM 2173 N N . GLY A 1 277 ? -6.575 10.031 -7.868 1.00 93.38 277 GLY A N 1
ATOM 2174 C CA . GLY A 1 277 ? -5.336 9.292 -8.137 1.00 93.38 277 GLY A CA 1
ATOM 2175 C C . GLY A 1 277 ? -5.362 7.830 -7.687 1.00 93.38 277 GLY A C 1
ATOM 2176 O O . GLY A 1 277 ? -6.364 7.134 -7.850 1.00 93.38 277 GLY A O 1
ATOM 2177 N N . TRP A 1 278 ? -4.219 7.330 -7.212 1.00 96.06 278 TRP A N 1
ATOM 2178 C CA . TRP A 1 278 ? -4.076 5.971 -6.678 1.00 96.06 278 TRP A CA 1
ATOM 2179 C C . TRP A 1 278 ? -4.199 6.001 -5.149 1.00 96.06 278 TRP A C 1
ATOM 2181 O O . TRP A 1 278 ? -3.579 6.864 -4.525 1.00 96.06 278 TRP A O 1
ATOM 2191 N N . PRO A 1 279 ? -4.946 5.070 -4.531 1.00 94.94 279 PRO A N 1
ATOM 2192 C CA . PRO A 1 279 ? -4.876 4.854 -3.092 1.00 94.94 279 PRO A CA 1
ATOM 2193 C C . PRO A 1 279 ? -3.450 4.499 -2.655 1.00 94.94 279 PRO A C 1
ATOM 2195 O O . PRO A 1 279 ? -2.690 3.886 -3.411 1.00 94.94 279 PRO A O 1
ATOM 2198 N N . GLU A 1 280 ? -3.098 4.862 -1.424 1.00 93.19 280 GLU A N 1
ATOM 2199 C CA . GLU A 1 280 ? -1.763 4.636 -0.872 1.00 93.19 280 GLU A CA 1
ATOM 2200 C C . GLU A 1 280 ? -1.379 3.145 -0.915 1.00 93.19 280 GLU A C 1
ATOM 2202 O O . GLU A 1 280 ? -2.139 2.276 -0.489 1.00 93.19 280 GLU A O 1
ATOM 2207 N N . GLY A 1 281 ? -0.206 2.843 -1.482 1.00 92.94 281 GLY A N 1
ATOM 2208 C CA . GLY A 1 281 ? 0.326 1.479 -1.589 1.00 92.94 281 GLY A CA 1
ATOM 2209 C C . GLY A 1 281 ? -0.308 0.587 -2.665 1.00 92.94 281 GLY A C 1
ATOM 2210 O O . GLY A 1 281 ? 0.105 -0.562 -2.800 1.00 92.94 281 GLY A O 1
ATOM 2211 N N . LEU A 1 282 ? -1.280 1.083 -3.441 1.00 94.31 282 LEU A N 1
ATOM 2212 C CA . LEU A 1 282 ? -1.907 0.340 -4.548 1.00 94.31 282 LEU A CA 1
ATOM 2213 C C . LEU A 1 282 ? -1.509 0.864 -5.934 1.00 94.31 282 LEU A C 1
ATOM 2215 O O . LEU A 1 282 ? -2.123 0.507 -6.944 1.00 94.31 282 LEU A O 1
ATOM 2219 N N . GLU A 1 283 ? -0.486 1.711 -5.997 1.00 94.94 283 GLU A N 1
ATOM 2220 C CA . GLU A 1 283 ? 0.100 2.121 -7.264 1.00 94.94 283 GLU A CA 1
ATOM 2221 C C . GLU A 1 283 ? 0.929 0.986 -7.896 1.00 94.94 283 GLU A C 1
ATOM 2223 O O . GLU A 1 283 ? 1.460 0.119 -7.199 1.00 94.94 283 GLU A O 1
ATOM 2228 N N . PRO A 1 284 ? 1.064 0.960 -9.229 1.00 95.12 284 PRO A N 1
ATOM 2229 C CA . PRO A 1 284 ? 1.926 -0.008 -9.896 1.00 95.12 284 PRO A CA 1
ATOM 2230 C C . PRO A 1 284 ? 3.397 0.203 -9.515 1.00 95.12 284 PRO A C 1
ATOM 2232 O O . PRO A 1 284 ? 3.980 1.230 -9.855 1.00 95.12 284 PRO A O 1
ATOM 2235 N N . GLU A 1 285 ? 4.005 -0.797 -8.871 1.00 89.56 285 GLU A N 1
ATOM 2236 C CA . GLU A 1 285 ? 5.403 -0.746 -8.405 1.00 89.56 285 GLU A CA 1
ATOM 2237 C C . GLU A 1 285 ? 6.407 -0.543 -9.557 1.00 89.56 285 GLU A C 1
ATOM 2239 O O . GLU A 1 285 ? 7.421 0.148 -9.426 1.00 89.56 285 GLU A O 1
ATOM 2244 N N . ASP A 1 286 ? 6.115 -1.123 -10.723 1.00 94.19 286 ASP A N 1
ATOM 2245 C CA . ASP A 1 286 ? 7.022 -1.113 -11.864 1.00 94.19 286 ASP A CA 1
ATOM 2246 C C . ASP A 1 286 ? 6.877 0.154 -12.719 1.00 94.19 286 ASP A C 1
ATOM 2248 O O . ASP A 1 286 ? 5.820 0.448 -13.290 1.00 94.19 286 ASP A O 1
ATOM 2252 N N . LYS A 1 287 ? 7.998 0.851 -12.951 1.00 94.81 287 LYS A N 1
ATOM 2253 C CA . LYS A 1 287 ? 8.058 2.010 -13.865 1.00 94.81 287 LYS A CA 1
ATOM 2254 C C . LYS A 1 287 ? 7.591 1.670 -15.283 1.00 94.81 287 LYS A C 1
ATOM 2256 O O . LYS A 1 287 ? 6.938 2.489 -15.931 1.00 94.81 287 LYS A O 1
ATOM 2261 N N . GLU A 1 288 ? 7.904 0.468 -15.766 1.00 95.88 288 GLU A N 1
ATOM 2262 C CA . GLU A 1 288 ? 7.451 -0.012 -17.078 1.00 95.88 288 GLU A CA 1
ATOM 2263 C C . GLU A 1 288 ? 5.932 -0.195 -17.123 1.00 95.88 288 GLU A C 1
ATOM 2265 O O . GLU A 1 288 ? 5.292 0.112 -18.134 1.00 95.88 288 GLU A O 1
ATOM 2270 N N . HIS A 1 289 ? 5.345 -0.650 -16.014 1.00 96.75 289 HIS A N 1
ATOM 2271 C CA . HIS A 1 289 ? 3.907 -0.814 -15.888 1.00 96.75 289 HIS A CA 1
ATOM 2272 C C . HIS A 1 289 ? 3.205 0.543 -15.910 1.00 96.75 289 HIS A C 1
ATOM 2274 O O . HIS A 1 289 ? 2.313 0.756 -16.735 1.00 96.75 289 HIS A O 1
ATOM 2280 N N . MET A 1 290 ? 3.692 1.501 -15.119 1.00 96.19 290 MET A N 1
ATOM 2281 C CA . MET A 1 290 ? 3.184 2.872 -15.145 1.00 96.19 290 MET A CA 1
ATOM 2282 C C . MET A 1 290 ? 3.326 3.540 -16.513 1.00 96.19 290 MET A C 1
ATOM 2284 O O . MET A 1 290 ? 2.402 4.218 -16.963 1.00 96.19 290 MET A O 1
ATOM 2288 N N . SER A 1 291 ? 4.448 3.339 -17.208 1.00 95.94 291 SER A N 1
ATOM 2289 C CA . SER A 1 291 ? 4.643 3.867 -18.564 1.00 95.94 291 SER A CA 1
ATOM 2290 C C . SER A 1 291 ? 3.636 3.273 -19.558 1.00 95.94 291 SER A C 1
ATOM 2292 O O . SER A 1 291 ? 3.047 4.000 -20.359 1.00 95.94 291 SER A O 1
ATOM 2294 N N . CYS A 1 292 ? 3.359 1.970 -19.463 1.00 95.94 292 CYS A N 1
ATOM 2295 C CA . CYS A 1 292 ? 2.353 1.313 -20.295 1.00 95.94 292 CYS A CA 1
ATOM 2296 C C . CYS A 1 292 ? 0.934 1.822 -20.004 1.00 95.94 292 CYS A C 1
ATOM 2298 O O . CYS A 1 292 ? 0.1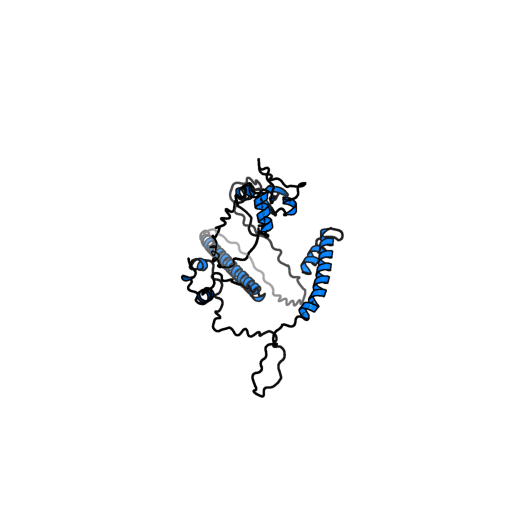70 2.056 -20.940 1.00 95.94 292 CYS A O 1
ATOM 2300 N N . ILE A 1 293 ? 0.588 2.014 -18.726 1.00 96.69 293 ILE A N 1
ATOM 2301 C CA . ILE A 1 293 ? -0.708 2.565 -18.314 1.00 96.69 293 ILE A CA 1
ATOM 2302 C C . ILE A 1 293 ? -0.875 3.980 -18.867 1.00 96.69 293 ILE A C 1
ATOM 2304 O O . ILE A 1 293 ? -1.880 4.255 -19.518 1.00 96.69 293 ILE A O 1
ATOM 2308 N N . LYS A 1 294 ? 0.123 4.856 -18.699 1.00 96.06 294 LYS A N 1
ATOM 2309 C CA . LYS A 1 294 ? 0.089 6.220 -19.249 1.00 96.06 294 LYS A CA 1
ATOM 2310 C C . LYS A 1 294 ? -0.103 6.214 -20.763 1.00 96.06 294 LYS A C 1
ATOM 2312 O O . LYS A 1 294 ? -1.006 6.873 -21.263 1.00 96.06 294 LYS A O 1
ATOM 2317 N N . SER A 1 295 ? 0.664 5.398 -21.484 1.00 95.56 295 SER A N 1
ATOM 2318 C CA . SER A 1 295 ? 0.608 5.358 -22.948 1.00 95.56 295 SER A CA 1
ATOM 2319 C C . SER A 1 295 ? -0.701 4.791 -23.514 1.00 95.56 295 SER A C 1
ATOM 2321 O O . SER A 1 295 ? -1.124 5.232 -24.581 1.00 95.56 295 SER A O 1
ATOM 2323 N N . MET A 1 296 ? -1.311 3.798 -22.859 1.00 95.31 296 MET A N 1
ATOM 2324 C CA . MET A 1 296 ? -2.469 3.066 -23.404 1.00 95.31 296 MET A CA 1
ATOM 2325 C C . MET A 1 296 ? -3.806 3.505 -22.797 1.00 95.31 296 MET A C 1
ATOM 2327 O O . MET A 1 296 ? -4.848 3.377 -23.441 1.00 95.31 296 MET A O 1
ATOM 2331 N N . CYS A 1 297 ? -3.788 3.988 -21.555 1.00 96.31 297 CYS A N 1
ATOM 2332 C CA . CYS A 1 297 ? -4.987 4.252 -20.757 1.00 96.31 297 CYS A CA 1
ATOM 2333 C C . CYS A 1 297 ? -5.225 5.755 -20.526 1.00 96.31 297 CYS A C 1
ATOM 2335 O O . CYS A 1 297 ? -6.342 6.133 -20.174 1.00 96.31 297 CYS A O 1
ATOM 2337 N N . SER A 1 298 ? -4.227 6.620 -20.754 1.00 96.06 298 SER A N 1
ATOM 2338 C CA . SER A 1 298 ? -4.427 8.075 -20.809 1.00 96.06 298 SER A CA 1
ATOM 2339 C C . SER A 1 298 ? -4.716 8.525 -22.236 1.00 96.06 298 SER A C 1
ATOM 2341 O O . SER A 1 298 ? -4.190 7.976 -23.202 1.00 96.06 298 SER A O 1
ATOM 2343 N N . GLY A 1 299 ? -5.553 9.552 -22.390 1.00 91.56 299 GLY A N 1
ATOM 2344 C CA . GLY A 1 299 ? -5.684 10.250 -23.670 1.00 91.56 299 GLY A CA 1
ATOM 2345 C C . GLY A 1 299 ? -4.860 11.519 -23.765 1.00 91.56 299 GLY A C 1
ATOM 2346 O O . GLY A 1 299 ? -4.903 12.181 -24.804 1.00 91.56 299 GLY A O 1
ATOM 2347 N N . LYS A 1 300 ? -4.099 11.859 -22.720 1.00 87.31 300 LYS A N 1
ATOM 2348 C CA . LYS A 1 300 ? -2.976 12.777 -22.861 1.00 87.31 300 LYS A CA 1
ATOM 2349 C C . LYS A 1 300 ? -1.948 12.012 -23.686 1.00 87.31 300 LYS A C 1
ATOM 2351 O O . LYS A 1 300 ? -1.173 11.231 -23.149 1.00 87.31 300 LYS A O 1
ATOM 2356 N N . MET A 1 301 ? -2.001 12.159 -25.012 1.00 69.94 301 MET A N 1
ATOM 2357 C CA . MET A 1 301 ? -0.876 11.731 -25.831 1.00 69.94 301 MET A CA 1
ATOM 2358 C C . MET A 1 301 ? 0.330 12.456 -25.263 1.00 69.94 301 MET A C 1
ATOM 2360 O O . MET A 1 301 ? 0.367 13.686 -25.305 1.00 69.94 301 MET A O 1
ATOM 2364 N N . ASP A 1 302 ? 1.250 11.692 -24.684 1.00 58.41 302 ASP A N 1
ATOM 2365 C CA . ASP A 1 302 ? 2.552 12.178 -24.280 1.00 58.41 302 ASP A CA 1
ATOM 2366 C C . ASP A 1 302 ? 3.156 12.829 -25.520 1.00 58.41 302 ASP A C 1
ATOM 2368 O O . ASP A 1 302 ? 3.713 12.172 -26.401 1.00 58.41 302 ASP A O 1
ATOM 2372 N N . THR A 1 303 ? 3.030 14.151 -25.627 1.00 53.97 303 THR A N 1
ATOM 2373 C CA . THR A 1 303 ? 3.808 14.952 -26.562 1.00 53.97 303 THR A CA 1
ATOM 2374 C C . THR A 1 303 ? 5.230 15.019 -26.022 1.00 53.97 303 THR A C 1
ATOM 2376 O O . THR A 1 303 ? 5.805 16.092 -25.873 1.00 53.97 303 THR A O 1
ATOM 2379 N N . CYS A 1 304 ? 5.816 13.858 -25.745 1.00 45.81 304 CYS A N 1
ATOM 2380 C CA . CYS A 1 304 ? 7.240 13.630 -25.667 1.00 45.81 304 CYS A CA 1
ATOM 2381 C C . CYS A 1 304 ? 7.775 13.660 -27.103 1.00 45.81 304 CYS A C 1
ATOM 2383 O O . CYS A 1 304 ? 8.420 12.730 -27.575 1.00 45.81 304 CYS A O 1
ATOM 2385 N N . VAL A 1 305 ? 7.518 14.760 -27.821 1.00 48.56 305 VAL A N 1
ATOM 2386 C CA . VAL A 1 305 ? 8.536 15.261 -28.732 1.00 48.56 305 VAL A CA 1
ATOM 2387 C C . VAL A 1 305 ? 9.608 15.768 -27.785 1.00 48.56 305 VAL A C 1
ATOM 2389 O O . VAL A 1 305 ? 9.644 16.942 -27.419 1.00 48.56 305 VAL A O 1
ATOM 2392 N N . GLU A 1 306 ? 10.436 14.836 -27.314 1.00 51.00 306 GLU A N 1
ATOM 2393 C CA . GLU A 1 306 ? 11.772 15.172 -26.886 1.00 51.00 306 GLU A CA 1
ATOM 2394 C C . GLU A 1 306 ? 12.358 15.927 -28.067 1.00 51.00 306 GLU A C 1
ATOM 2396 O O . GLU A 1 306 ? 12.691 15.371 -29.113 1.00 51.00 306 GLU A O 1
ATOM 2401 N N . ASN A 1 307 ? 12.377 17.247 -27.931 1.00 46.53 307 ASN A N 1
ATOM 2402 C CA . ASN A 1 307 ? 13.199 18.108 -28.735 1.00 46.53 307 ASN A CA 1
ATOM 2403 C C . ASN A 1 307 ? 14.622 17.755 -28.298 1.00 46.53 307 ASN A C 1
ATOM 2405 O O . ASN A 1 307 ? 15.227 18.448 -27.480 1.00 46.53 307 ASN A O 1
ATOM 2409 N N . SER A 1 308 ? 15.106 16.599 -28.762 1.00 48.34 308 SER A N 1
ATOM 2410 C CA . SER A 1 308 ? 16.492 16.189 -28.726 1.00 48.34 308 SER A CA 1
ATOM 2411 C C . SER A 1 308 ? 17.212 17.197 -29.601 1.00 48.34 308 SER A C 1
ATOM 2413 O O . SER A 1 308 ? 17.460 16.984 -30.786 1.00 48.34 308 SER A O 1
ATOM 2415 N N . GLY A 1 309 ? 17.455 18.367 -29.015 1.00 45.56 309 GLY A N 1
ATOM 2416 C CA . GLY A 1 309 ? 18.403 19.331 -29.502 1.00 45.56 309 GLY A CA 1
ATOM 2417 C C . GLY A 1 309 ? 19.753 18.645 -29.468 1.00 45.56 309 GLY A C 1
ATOM 2418 O O . GLY A 1 309 ? 20.511 18.811 -28.516 1.00 45.56 309 GLY A O 1
ATOM 2419 N N . GLU A 1 310 ? 20.039 17.881 -30.521 1.00 49.38 310 GLU A N 1
ATOM 2420 C CA . GLU A 1 310 ? 21.375 17.704 -31.055 1.00 49.38 310 GLU A CA 1
ATOM 2421 C C . GLU A 1 310 ? 21.946 19.113 -31.235 1.00 49.38 310 GLU A C 1
ATOM 2423 O O . GLU A 1 310 ? 21.834 19.762 -32.278 1.00 49.38 310 GLU A O 1
ATOM 2428 N N . LYS A 1 311 ? 22.555 19.627 -30.164 1.00 48.34 311 LYS A N 1
ATOM 2429 C CA . LYS A 1 311 ? 23.637 20.585 -30.285 1.00 48.34 311 LYS A CA 1
ATOM 2430 C C . LYS A 1 311 ? 24.711 19.850 -31.069 1.00 48.34 311 LYS A C 1
ATOM 2432 O O . LYS A 1 311 ? 25.512 19.114 -30.507 1.00 48.34 311 LYS A O 1
ATOM 2437 N N . ASN A 1 312 ? 24.687 20.041 -32.382 1.00 44.16 312 ASN A N 1
ATOM 2438 C CA . ASN A 1 312 ? 25.835 19.819 -33.236 1.00 44.16 312 ASN A CA 1
ATOM 2439 C C . ASN A 1 312 ? 26.964 20.715 -32.706 1.00 44.16 312 ASN A C 1
ATOM 2441 O O . ASN A 1 312 ? 27.095 21.872 -33.106 1.00 44.16 312 ASN A O 1
ATOM 2445 N N . GLU A 1 313 ? 27.748 20.203 -31.757 1.00 49.69 313 GLU A N 1
ATOM 2446 C CA . GLU A 1 313 ? 29.078 20.719 -31.474 1.00 49.69 313 GLU A CA 1
ATOM 2447 C C . GLU A 1 313 ? 29.891 20.550 -32.754 1.00 49.69 313 GLU A C 1
ATOM 2449 O O . GLU A 1 313 ? 30.338 19.463 -33.124 1.00 49.69 313 GLU A O 1
ATOM 2454 N N . ALA A 1 314 ? 30.024 21.657 -33.480 1.00 46.25 314 ALA A N 1
ATOM 2455 C CA . ALA A 1 314 ? 30.926 21.781 -34.601 1.00 46.25 314 ALA A CA 1
ATOM 2456 C C . ALA A 1 314 ? 32.354 21.531 -34.105 1.00 46.25 314 ALA A C 1
ATOM 2458 O O . ALA A 1 314 ? 33.016 22.414 -33.561 1.00 46.25 314 ALA A O 1
ATOM 2459 N N . LYS A 1 315 ? 32.827 20.301 -34.305 1.00 52.78 315 LYS A N 1
ATOM 2460 C CA . LYS A 1 315 ? 34.235 19.938 -34.196 1.00 52.78 315 LYS A CA 1
ATOM 2461 C C . LYS A 1 315 ? 35.032 20.814 -35.178 1.00 52.78 315 LYS A C 1
ATOM 2463 O O . LYS A 1 315 ? 34.739 20.765 -36.377 1.00 52.78 315 LYS A O 1
ATOM 2468 N N . PRO A 1 316 ? 36.014 21.615 -34.729 1.00 51.53 316 PRO A N 1
ATOM 2469 C CA . PRO A 1 316 ? 36.884 22.343 -35.641 1.00 51.53 316 PRO A CA 1
ATOM 2470 C C . PRO A 1 316 ? 37.659 21.328 -36.486 1.00 51.53 316 PRO A C 1
ATOM 2472 O O . PRO A 1 316 ? 38.335 20.443 -35.964 1.00 51.53 316 PRO A O 1
ATOM 2475 N N . GLN A 1 317 ? 37.496 21.415 -37.804 1.00 48.50 317 GLN A N 1
ATOM 2476 C CA . GLN A 1 317 ? 38.291 20.648 -38.752 1.00 48.50 317 GLN A CA 1
ATOM 2477 C C . GLN A 1 317 ? 39.698 21.243 -38.778 1.00 48.50 317 GLN A C 1
ATOM 2479 O O . GLN A 1 317 ? 39.892 22.362 -39.254 1.00 48.50 317 GLN A O 1
ATOM 2484 N N . ASP A 1 318 ? 40.667 20.489 -38.266 1.00 53.06 318 ASP A N 1
ATOM 2485 C CA . ASP A 1 318 ? 42.078 20.728 -38.536 1.00 53.06 318 ASP A CA 1
ATOM 2486 C C . ASP A 1 318 ? 42.303 20.696 -40.050 1.00 53.06 318 ASP A C 1
ATOM 2488 O O . ASP A 1 318 ? 42.066 19.691 -40.729 1.00 53.06 318 ASP A O 1
ATOM 2492 N N . ALA A 1 319 ? 42.732 21.836 -40.582 1.00 52.84 319 ALA A N 1
ATOM 2493 C CA . ALA A 1 319 ? 43.125 21.981 -41.968 1.00 52.84 319 ALA A CA 1
ATOM 2494 C C . ALA A 1 319 ? 44.370 21.115 -42.245 1.00 52.84 319 ALA A C 1
ATOM 2496 O O . ALA A 1 319 ? 45.371 21.244 -41.534 1.00 52.84 319 ALA A O 1
ATOM 2497 N N . PRO A 1 320 ? 44.370 20.264 -43.285 1.00 58.97 320 PRO A N 1
ATOM 2498 C CA . PRO A 1 320 ? 45.584 19.583 -43.699 1.00 58.97 320 PRO A CA 1
ATOM 2499 C C . PRO A 1 320 ? 46.566 20.586 -44.318 1.00 58.97 320 PRO A C 1
ATOM 2501 O O . PRO A 1 320 ? 46.274 21.263 -45.305 1.00 58.97 320 PRO A O 1
ATOM 2504 N N . VAL A 1 321 ? 47.750 20.653 -43.712 1.00 58.44 321 VAL A N 1
ATOM 2505 C CA . VAL A 1 321 ? 48.947 21.324 -44.227 1.00 58.44 321 VAL A CA 1
ATOM 2506 C C . VAL A 1 321 ? 49.302 20.733 -45.602 1.00 58.44 321 VAL A C 1
ATOM 2508 O O . VAL A 1 321 ? 49.431 19.510 -45.708 1.00 58.44 321 VAL A O 1
ATOM 2511 N N . PRO A 1 322 ? 49.487 21.545 -46.659 1.00 51.25 322 PRO A N 1
ATOM 2512 C CA . PRO A 1 322 ? 49.942 21.039 -47.945 1.00 51.25 322 PRO A CA 1
ATOM 2513 C C . PRO A 1 322 ? 51.436 20.713 -47.851 1.00 51.25 322 PRO A C 1
ATOM 2515 O O . PRO A 1 322 ? 52.271 21.601 -47.688 1.00 51.25 322 PRO A O 1
ATOM 2518 N N . LEU A 1 323 ? 51.769 19.425 -47.935 1.00 53.88 323 LEU A N 1
ATOM 2519 C CA . LEU A 1 323 ? 53.140 18.982 -48.148 1.00 53.88 323 LEU A CA 1
ATOM 2520 C C . LEU A 1 323 ? 53.481 19.122 -49.631 1.00 53.88 323 LEU A C 1
ATOM 2522 O O . LEU A 1 323 ? 52.930 18.433 -50.490 1.00 53.88 323 LEU A O 1
ATOM 2526 N N . ASP A 1 324 ? 54.406 20.040 -49.889 1.00 52.22 324 ASP A N 1
ATOM 2527 C CA . ASP A 1 324 ? 55.196 20.127 -51.106 1.00 52.22 324 ASP A CA 1
ATOM 2528 C C . ASP A 1 324 ? 55.853 18.784 -51.450 1.00 52.22 324 ASP A C 1
ATOM 2530 O O . ASP A 1 324 ? 56.414 18.099 -50.593 1.00 52.22 324 ASP A O 1
ATOM 2534 N N . GLY A 1 325 ? 55.887 18.487 -52.750 1.00 53.62 325 GLY A N 1
ATOM 2535 C CA . GLY A 1 325 ? 56.864 17.574 -53.336 1.00 53.62 325 GLY A CA 1
ATOM 2536 C C . GLY A 1 325 ? 56.272 16.311 -53.950 1.00 53.62 325 GLY A C 1
ATOM 2537 O O . GLY A 1 325 ? 56.016 15.321 -53.277 1.00 53.62 325 GLY A O 1
ATOM 2538 N N . THR A 1 326 ? 56.194 16.269 -55.276 1.00 49.66 326 THR A N 1
ATOM 2539 C CA . THR A 1 326 ? 57.236 15.625 -56.099 1.00 49.66 326 THR A CA 1
ATOM 2540 C C . THR A 1 326 ? 56.810 15.639 -57.565 1.00 49.66 326 THR A C 1
ATOM 2542 O O . THR A 1 326 ? 55.858 14.993 -57.989 1.00 49.66 326 THR A O 1
ATOM 2545 N N . SER A 1 327 ? 57.557 16.414 -58.348 1.00 55.25 327 SER A N 1
ATOM 2546 C CA . SER A 1 327 ? 57.591 16.325 -59.800 1.00 55.25 327 SER A CA 1
ATOM 2547 C C . SER A 1 327 ? 58.334 15.047 -60.182 1.00 55.25 327 SER A C 1
ATOM 2549 O O . SER A 1 327 ? 59.528 14.939 -59.909 1.00 55.25 327 SER A O 1
ATOM 2551 N N . THR A 1 328 ? 57.633 14.098 -60.802 1.00 56.00 328 THR A N 1
ATOM 2552 C CA . THR A 1 328 ? 58.224 13.077 -61.677 1.00 56.00 328 THR A CA 1
ATOM 2553 C C . THR A 1 328 ? 57.269 12.802 -62.845 1.00 56.00 328 THR A C 1
ATOM 2555 O O . THR A 1 328 ? 56.198 12.236 -62.678 1.00 56.00 328 THR A O 1
ATOM 2558 N N . ASP A 1 329 ? 57.681 13.286 -64.016 1.00 59.66 329 ASP A N 1
ATOM 2559 C CA . ASP A 1 329 ? 57.870 12.509 -65.245 1.00 59.66 329 ASP A CA 1
ATOM 2560 C C . ASP A 1 329 ? 56.709 11.849 -66.045 1.00 59.66 329 ASP A C 1
ATOM 2562 O O . ASP A 1 329 ? 55.963 10.995 -65.578 1.00 59.66 329 ASP A O 1
ATOM 2566 N N . ILE A 1 330 ? 56.780 12.137 -67.362 1.00 51.03 330 ILE A N 1
ATOM 2567 C CA . ILE A 1 330 ? 56.577 11.259 -68.544 1.00 51.03 330 ILE A CA 1
ATOM 2568 C C . ILE A 1 330 ? 55.178 11.128 -69.196 1.00 51.03 330 ILE A C 1
ATOM 2570 O O . ILE A 1 330 ? 54.321 10.372 -68.741 1.00 51.03 330 ILE A O 1
ATOM 2574 N N . LYS A 1 331 ? 55.062 11.744 -70.395 1.00 53.44 331 LYS A N 1
ATOM 2575 C CA . LYS A 1 331 ? 54.518 11.271 -71.712 1.00 53.44 331 LYS A CA 1
ATOM 2576 C C . LYS A 1 331 ? 54.052 12.505 -72.510 1.00 53.44 331 LYS A C 1
ATOM 2578 O O . LYS A 1 331 ? 53.307 13.305 -71.966 1.00 53.44 331 LYS A O 1
ATOM 2583 N N . THR A 1 332 ? 54.398 12.763 -73.772 1.00 56.94 332 THR A N 1
ATOM 2584 C CA . THR A 1 332 ? 54.833 11.945 -74.920 1.00 56.94 332 THR A CA 1
ATOM 2585 C C . THR A 1 332 ? 55.616 12.850 -75.868 1.00 56.94 332 THR A C 1
ATOM 2587 O O . THR A 1 332 ? 55.289 14.058 -75.898 1.00 56.94 332 THR A O 1
#

Foldseek 3Di:
DVVVLVVQPVVDDPPDPSNVVSVVVVVVVVVVCVVCVVVVVPPDPPPPPPDPPDDDDDDDDDDDDDDPPPPCPVCPPPDDDDDDDDDPVCVVVDDPDPDQVSDPDPVSVVQPVPDPDDDDDDDDDDDPVVVVVVVVVVVVVVVVVVVVVVVVVVVVVVVVVVPPPPPDDDDDDDDDDDDDDDDDDDDDDDDDDDDDDDDDDDDDDDDDDDDDDDPPPPVPWDKDFPAFDDPCQCPPPVRFDAFPDDPGRFGFGTWIATPVGDIGTAQQVRCCVPVVHDDPPRDDPDPVRVVSSCCGRDPPNPPPPVPPPPPPPPDDDDDDDDDDDDDDDDDD

pLDDT: mean 75.71, std 20.17, range [36.97, 98.19]

Secondary structure (DSSP, 8-state):
-HHHHHHHHHHS-TTSHHHHHHHHHHHHHHHHHHHHHHHHHH---S-S-S------------------S-------TT----PPPPPHHHHTTS---SSGGG---HHHHHHTTT-S-----------HHHHHHHHHHHHHHHHHHHHHHHHHHHHHHHHHHTTSTTS---------------------------------------------S---------EEEEEEPPHHHHH-TTS-PBP-STT--SBP-EEEEETTS-EEEE-HHHHHHHHSSPPTT-S-S-HHHHHHHHHHH-SS-----------------PPPP-----------

Sequence (332 aa):
VNRIFSNVVKVWEPGQDLADSARRLQTWWVDQWTALVPILMSMKADDDGVDDDHAASANGEPGGENEYAHIHNQRGEDFQDQIGMPDEENMRSWSHHFSTDTVDDPVFRAAMRGYDTVSFVFGLEVTWSLIQQRQQEEEEKQAMLELEQMQKVEEEAAAAGAFEEEEKKEGDDSTDHNGTNSHIEVGETTTDDENLPALEPTPQSKAETGAEDGNSSDDDEEWTLSRVCTLQEIRSPGGQLTCDADNCARVACSIWKSNRGEEWKSCLDCQEADFNGWPEGLEPEDKEHMSCIKSMCSGKMDTCVENSGEKNEAKPQDAPVPLDGTSTDIKT